Protein AF-A0A813EYE2-F1 (afdb_monomer)

Radius of gyration: 28.23 Å; Cα contacts (8 Å, |Δi|>4): 101; chains: 1; bounding box: 72×46×99 Å

Organism: Polarella glacialis (NCBI:txid89957)

pLDDT: mean 78.21, std 17.61, range [35.56, 96.12]

Secondary structure (DSSP, 8-state):
--------SSHHHHHHHHHHHHHHHHHHHHHHHHHHHHHHHHHHHHHHHHHHHHHHHHHHHHHHHHHTT-B-TTS-BGGG---HHHHHH-HHHHHHHHHHHHHIIIIIITTHHHHHHIIIIIIHHHHHHHHHHHH-TT--THHHHHHT-PPS--HHHHHHHHHHHHHHHHHHHH-GGGHHHHHHHHHHHHHHHHHHHHHHHHHHGGGS------HHHHHHHHHHHHHHHHHHHHHHHHHHTS--SSGGGGTT-

Foldseek 3Di:
DDDDDDPPDPPVVVVVVVVVVVVVVVVVVVVVVVLVVVLVVVLVVLVVVVVVVLVVLLVVLLVVQLVVQHAFPVRHGLVVDPDPVCNQPGPSSLVSSLVVLLVCLPPPLLPCCVVVCCVPVPVVQQVVLVVVCVVDPVQDDPSSVVSVPRDPDDPVVVSSLVSLLVSLVCSCVRHVPCNVVSVVSNVVSVVVVVVVVVVVVVVVVVPDDDDDDDPPPVVVSVVVVVVSVVVPVVVVVVVVPPDPDDDPPPPPD

Sequence (253 aa):
MPTTWPRSRTQTATSQVSSQRASLCAWWLLRRSIQKAYTVMYNAALILNLIMDISLQAVLSYLQMVGVGAHVADGRLLGSLTSFQEIFESYPIQKSVGKLLFKYCWPCTFLVPFLAEPFVAQWLPWQTAKWLVGANPKIKGENAEKAFELGEMEQGRYADCIFNVILVACIPFIAPAYIHLTFGALIVSHLYIYCFDQTKAGSSQYNKPLTHNSDGTNNSCLLLFPLFCLLFPSCSLLVGLAPEGSALRWLVR

Structure (mmCIF, N/CA/C/O backbone):
data_AF-A0A813EYE2-F1
#
_entry.id   AF-A0A813EYE2-F1
#
loop_
_atom_site.group_PDB
_atom_site.id
_atom_site.type_symbol
_atom_site.label_atom_id
_atom_site.label_alt_id
_atom_site.label_comp_id
_atom_site.label_asym_id
_atom_site.label_entity_id
_atom_site.label_seq_id
_atom_site.pdbx_PDB_ins_code
_atom_site.Cartn_x
_atom_site.Cartn_y
_atom_site.Cartn_z
_atom_site.occupancy
_atom_site.B_iso_or_equiv
_atom_site.auth_seq_id
_atom_site.auth_comp_id
_atom_site.auth_asym_id
_atom_site.auth_atom_id
_atom_site.pdbx_PDB_model_num
ATOM 1 N N . MET A 1 1 ? -44.366 30.683 62.844 1.00 41.94 1 MET A N 1
ATOM 2 C CA . MET A 1 1 ? -42.910 30.440 62.753 1.00 41.94 1 MET A CA 1
ATOM 3 C C . MET A 1 1 ? -42.576 30.090 61.310 1.00 41.94 1 MET A C 1
ATOM 5 O O . MET A 1 1 ? -43.155 29.128 60.820 1.00 41.94 1 MET A O 1
ATOM 9 N N . PRO A 1 2 ? -41.750 30.873 60.596 1.00 50.34 2 PRO A N 1
ATOM 10 C CA . PRO A 1 2 ? -41.402 30.571 59.215 1.00 50.34 2 PRO A CA 1
ATOM 11 C C . PRO A 1 2 ? -40.235 29.575 59.171 1.00 50.34 2 PRO A C 1
ATOM 13 O O . PRO A 1 2 ? -39.153 29.836 59.690 1.00 50.34 2 PRO A O 1
ATOM 16 N N . THR A 1 3 ? -40.472 28.422 58.555 1.00 57.53 3 THR A N 1
ATOM 17 C CA . THR A 1 3 ? -39.474 27.392 58.246 1.00 57.53 3 THR A CA 1
ATOM 18 C C . THR A 1 3 ? -38.604 27.840 57.074 1.00 57.53 3 THR A C 1
ATOM 20 O O . THR A 1 3 ? -39.047 27.856 55.924 1.00 57.53 3 THR A O 1
ATOM 23 N N . THR A 1 4 ? -37.361 28.214 57.363 1.00 61.28 4 THR A N 1
ATOM 24 C CA . THR A 1 4 ? -36.338 28.540 56.368 1.00 61.28 4 THR A CA 1
ATOM 25 C C . THR A 1 4 ? -35.731 27.251 55.806 1.00 61.28 4 THR A C 1
ATOM 27 O O . THR A 1 4 ? -35.057 26.496 56.500 1.00 61.28 4 THR A O 1
ATOM 30 N N . TRP A 1 5 ? -35.989 26.970 54.527 1.00 58.84 5 TRP A N 1
ATOM 31 C CA . TRP A 1 5 ? -35.375 25.847 53.814 1.00 58.84 5 TRP A CA 1
ATOM 32 C C . TRP A 1 5 ? -33.923 26.171 53.404 1.00 58.84 5 TRP A C 1
ATOM 34 O O . TRP A 1 5 ? -33.662 27.275 52.915 1.00 58.84 5 TRP A O 1
ATOM 44 N N . PRO A 1 6 ? -32.966 25.232 53.546 1.00 58.28 6 PRO A N 1
ATOM 45 C CA . PRO A 1 6 ? -31.561 25.465 53.221 1.00 58.28 6 PRO A CA 1
ATOM 46 C C . PRO A 1 6 ? -31.325 25.445 51.702 1.00 58.28 6 PRO A C 1
ATOM 48 O O . PRO A 1 6 ? -31.479 24.425 51.033 1.00 58.28 6 PRO A O 1
ATOM 51 N N . ARG A 1 7 ? -30.912 26.594 51.157 1.00 58.72 7 ARG A N 1
ATOM 52 C CA . ARG A 1 7 ? -30.736 26.869 49.718 1.00 58.72 7 ARG A CA 1
ATOM 53 C C . ARG A 1 7 ? -29.288 26.681 49.216 1.00 58.72 7 ARG A C 1
ATOM 55 O O . ARG A 1 7 ? -28.894 27.327 48.253 1.00 58.72 7 ARG A O 1
ATOM 62 N N . SER A 1 8 ? -28.471 25.851 49.873 1.00 57.56 8 SER A N 1
ATOM 63 C CA . SER A 1 8 ? -27.003 25.836 49.683 1.00 57.56 8 SER A CA 1
ATOM 64 C C . SER A 1 8 ? -26.428 24.678 48.853 1.00 57.56 8 SER A C 1
ATOM 66 O O . SER A 1 8 ? -25.230 24.668 48.589 1.00 57.56 8 SER A O 1
ATOM 68 N N . ARG A 1 9 ? -27.232 23.701 48.407 1.00 57.03 9 ARG A N 1
ATOM 69 C CA . ARG A 1 9 ? -26.700 22.473 47.774 1.00 57.03 9 ARG A CA 1
ATOM 70 C C . ARG A 1 9 ? -26.613 22.497 46.239 1.00 57.03 9 ARG A C 1
ATOM 72 O O . ARG A 1 9 ? -25.995 21.613 45.661 1.00 57.03 9 ARG A O 1
ATOM 79 N N . THR A 1 10 ? -27.189 23.493 45.567 1.00 57.03 10 THR A N 1
ATOM 80 C CA . THR A 1 10 ? -27.269 23.542 44.092 1.00 57.03 10 THR A CA 1
ATOM 81 C C . THR A 1 10 ? -26.111 24.271 43.402 1.00 57.03 10 THR A C 1
ATOM 83 O O . THR A 1 10 ? -25.916 24.072 42.207 1.00 57.03 10 THR A O 1
ATOM 86 N N . GLN A 1 11 ? -25.306 25.071 44.110 1.00 56.56 11 GLN A N 1
ATOM 87 C CA . GLN A 1 11 ? -24.214 25.841 43.483 1.00 56.56 11 GLN A CA 1
ATOM 88 C C . GLN A 1 11 ? -22.913 25.050 43.266 1.00 56.56 11 GLN A C 1
ATOM 90 O O . GLN A 1 11 ? -22.111 25.426 42.418 1.00 56.56 11 GLN A O 1
ATOM 95 N N . THR A 1 12 ? -22.693 23.940 43.973 1.00 60.00 12 THR A N 1
ATOM 96 C CA . THR A 1 12 ? -21.473 23.126 43.816 1.00 60.00 12 THR A CA 1
ATOM 97 C C . THR A 1 12 ? -21.531 22.160 42.630 1.00 60.00 12 THR A C 1
ATOM 99 O O . THR A 1 12 ? -20.492 21.771 42.108 1.00 60.00 12 THR A O 1
ATOM 102 N N . ALA A 1 13 ? -22.726 21.794 42.158 1.00 62.94 13 ALA A N 1
ATOM 103 C CA . ALA A 1 13 ? -22.878 20.855 41.045 1.00 62.94 13 ALA A CA 1
ATOM 104 C C . ALA A 1 13 ? -22.527 21.483 39.683 1.00 62.94 13 ALA A C 1
ATOM 106 O O . ALA A 1 13 ? -21.957 20.822 38.817 1.00 62.94 13 ALA A O 1
ATOM 107 N N . THR A 1 14 ? -22.820 22.769 39.477 1.00 69.31 14 THR A N 1
ATOM 108 C CA . THR A 1 14 ? -22.583 23.443 38.189 1.00 69.31 14 THR A CA 1
ATOM 109 C C . THR A 1 14 ? -21.105 23.740 37.932 1.00 69.31 14 THR A C 1
ATOM 111 O O . THR A 1 14 ? -20.669 23.685 36.781 1.00 69.31 14 THR A O 1
ATOM 114 N N . SER A 1 15 ? -20.311 23.984 38.980 1.00 67.88 15 SER A N 1
ATOM 115 C CA . SER A 1 15 ? -18.864 24.213 38.859 1.00 67.88 15 SER A CA 1
ATOM 116 C C . SER A 1 15 ? -18.075 22.933 38.561 1.00 67.88 15 SER A C 1
ATOM 118 O O . SER A 1 15 ? -17.069 22.980 37.853 1.00 67.88 15 SER A O 1
ATOM 120 N N . GLN A 1 16 ? -18.542 21.770 39.027 1.00 73.56 16 GLN A N 1
ATOM 121 C CA . GLN A 1 16 ? -17.917 20.490 38.679 1.00 73.56 16 GLN A CA 1
ATOM 122 C C . GLN A 1 16 ? -18.143 20.119 37.207 1.00 73.56 16 GLN A C 1
ATOM 124 O O . GLN A 1 16 ? -17.218 19.654 36.541 1.00 73.56 16 GLN A O 1
ATOM 129 N N . VAL A 1 17 ? -19.337 20.384 36.669 1.00 77.62 17 VAL A N 1
ATOM 130 C CA . VAL A 1 17 ? -19.672 20.058 35.273 1.00 77.62 17 VAL A CA 1
ATOM 131 C C . VAL A 1 17 ? -18.869 20.903 34.275 1.00 77.62 17 VAL A C 1
ATOM 133 O O . VAL A 1 17 ? -18.435 20.383 33.246 1.00 77.62 17 VAL A O 1
ATOM 136 N N . SER A 1 18 ? -18.628 22.190 34.553 1.00 78.88 18 SER A N 1
ATOM 137 C CA . SER A 1 18 ? -17.831 23.045 33.658 1.00 78.88 18 SER A CA 1
ATOM 138 C C . SER A 1 18 ? -16.353 22.638 33.622 1.00 78.88 18 SER A C 1
ATOM 140 O O . SER A 1 18 ? -15.765 22.583 32.541 1.00 78.88 18 SER A O 1
ATOM 142 N N . SER A 1 19 ? -15.783 22.268 34.773 1.00 82.25 19 SER A N 1
ATOM 143 C CA . SER A 1 19 ? -14.407 21.762 34.873 1.00 82.25 19 SER A CA 1
ATOM 144 C C . SER A 1 19 ? -14.216 20.452 34.095 1.00 82.25 19 SER A C 1
ATOM 146 O O . SER A 1 19 ? -13.271 20.321 33.315 1.00 82.25 19 SER A O 1
ATOM 148 N N . GLN A 1 20 ? -15.167 19.517 34.206 1.00 83.44 20 GLN A N 1
ATOM 149 C CA . GLN A 1 20 ? -15.130 18.258 33.450 1.00 83.44 20 GLN A CA 1
ATOM 150 C C . GLN A 1 20 ? -15.228 18.468 31.932 1.00 83.44 20 GLN A C 1
ATOM 152 O O . GLN A 1 20 ? -14.550 17.789 31.165 1.00 83.44 20 GLN A O 1
ATOM 157 N N . ARG A 1 21 ? -16.037 19.429 31.469 1.00 83.81 21 ARG A N 1
ATOM 158 C CA . ARG A 1 21 ? -16.135 19.747 30.033 1.00 83.81 21 ARG A CA 1
ATOM 159 C C . ARG A 1 21 ? -14.840 20.339 29.478 1.00 83.81 21 ARG A C 1
ATOM 161 O O . ARG A 1 21 ? -14.452 20.001 28.360 1.00 83.81 21 ARG A O 1
ATOM 168 N N . ALA A 1 22 ? -14.166 21.195 30.246 1.00 82.12 22 ALA A N 1
ATOM 169 C CA . ALA A 1 22 ? -12.897 21.792 29.836 1.00 82.12 22 ALA A CA 1
ATOM 170 C C . ALA A 1 22 ? -11.778 20.742 29.720 1.00 82.12 22 ALA A C 1
ATOM 172 O O . ALA A 1 22 ? -11.052 20.738 28.724 1.00 82.12 22 ALA A O 1
ATOM 173 N N . SER A 1 23 ? -11.678 19.815 30.681 1.00 85.56 23 SER A N 1
ATOM 174 C CA . SER A 1 23 ? -10.682 18.735 30.630 1.00 85.56 23 SER A CA 1
ATOM 175 C C . SER A 1 23 ? -10.939 17.759 29.478 1.00 85.56 23 SER A C 1
ATOM 177 O O . SER A 1 23 ? -9.999 17.398 28.770 1.00 85.56 23 SER A O 1
ATOM 179 N N . LEU A 1 24 ? -12.205 17.408 29.219 1.00 82.25 24 LEU A N 1
ATOM 180 C CA . LEU A 1 24 ? -12.599 16.618 28.049 1.00 82.25 24 LEU A CA 1
ATOM 181 C C . LEU A 1 24 ? -12.187 17.313 26.745 1.00 82.25 24 LEU A C 1
ATOM 183 O O . LEU A 1 24 ? -11.564 16.686 25.894 1.00 82.25 24 LEU A O 1
ATOM 187 N N . CYS A 1 25 ? -12.481 18.608 26.590 1.00 82.94 25 CYS A N 1
ATOM 188 C CA . CYS A 1 25 ? -12.123 19.365 25.386 1.00 82.94 25 CYS A CA 1
ATOM 189 C C . CYS A 1 25 ? -10.603 19.400 25.147 1.00 82.94 25 CYS A C 1
ATOM 191 O O . CYS A 1 25 ? -10.141 19.118 24.039 1.00 82.94 25 CYS A O 1
ATOM 193 N N . ALA A 1 26 ? -9.817 19.673 26.194 1.00 83.25 26 ALA A N 1
ATOM 194 C CA . ALA A 1 26 ? -8.357 19.658 26.115 1.00 83.25 26 ALA A CA 1
ATOM 195 C C . ALA A 1 26 ? -7.816 18.270 25.723 1.00 83.25 26 ALA A C 1
ATOM 197 O O . ALA A 1 26 ? -6.934 18.164 24.867 1.00 83.25 26 ALA A O 1
ATOM 198 N N . TRP A 1 27 ? -8.389 17.204 26.290 1.00 82.62 27 TRP A N 1
ATOM 199 C CA . TRP A 1 27 ? -8.030 15.827 25.955 1.00 82.62 27 TRP A CA 1
ATOM 200 C C . TRP A 1 27 ? -8.334 15.486 24.487 1.00 82.62 27 TRP A C 1
ATOM 202 O O . TRP A 1 27 ? -7.477 14.938 23.791 1.00 82.62 27 TRP A O 1
ATOM 212 N N . TRP A 1 28 ? -9.503 15.888 23.973 1.00 79.88 28 TRP A N 1
ATOM 213 C CA . TRP A 1 28 ? -9.871 15.707 22.563 1.00 79.88 28 TRP A CA 1
ATOM 214 C C . TRP A 1 28 ? -8.917 16.422 21.600 1.00 79.88 28 TRP A C 1
ATOM 216 O O . TRP A 1 28 ? -8.544 15.861 20.567 1.00 79.88 28 TRP A O 1
ATOM 226 N N . LEU A 1 29 ? -8.497 17.646 21.928 1.00 80.00 29 LEU A N 1
ATOM 227 C CA . LEU A 1 29 ? -7.551 18.407 21.107 1.00 80.00 29 LEU A CA 1
ATOM 228 C C . LEU A 1 29 ? -6.168 17.754 21.072 1.00 80.00 29 LEU A C 1
ATOM 230 O O . LEU A 1 29 ? -5.602 17.588 19.990 1.00 80.00 29 LEU A O 1
ATOM 234 N N . LEU A 1 30 ? -5.651 17.335 22.230 1.00 83.75 30 LEU A N 1
ATOM 235 C CA . LEU A 1 30 ? -4.370 16.635 22.312 1.00 83.75 30 LEU A CA 1
ATOM 236 C C . LEU A 1 30 ? -4.396 15.341 21.487 1.00 83.75 30 LEU A C 1
ATOM 238 O O . LEU A 1 30 ? -3.489 15.097 20.688 1.00 83.75 30 LEU A O 1
ATOM 242 N N . ARG A 1 31 ? -5.468 14.550 21.619 1.00 80.12 31 ARG A N 1
ATOM 243 C CA . ARG A 1 31 ? -5.646 13.295 20.876 1.00 80.12 31 ARG A CA 1
ATOM 244 C C . ARG A 1 31 ? -5.648 13.516 19.361 1.00 80.12 31 ARG A C 1
ATOM 246 O O . ARG A 1 31 ? -4.947 12.800 18.649 1.00 80.12 31 ARG A O 1
ATOM 253 N N . ARG A 1 32 ? -6.343 14.552 18.870 1.00 79.12 32 ARG A N 1
ATOM 254 C CA . ARG A 1 32 ? -6.341 14.925 17.440 1.00 79.12 32 ARG A CA 1
ATOM 255 C C . ARG A 1 32 ? -4.954 15.323 16.938 1.00 79.12 32 ARG A C 1
ATOM 257 O O . ARG A 1 32 ? -4.591 14.976 15.816 1.00 79.12 32 ARG A O 1
ATOM 264 N N . SER A 1 33 ? -4.179 16.049 17.738 1.00 80.56 33 SER A N 1
ATOM 265 C CA . SER A 1 33 ? -2.817 16.448 17.365 1.00 80.56 33 SER A CA 1
ATOM 266 C C . SER A 1 33 ? -1.885 15.241 17.254 1.00 80.56 33 SER A C 1
ATOM 268 O O . SER A 1 33 ? -1.152 15.128 16.272 1.00 80.56 33 SER A O 1
ATOM 270 N N . ILE A 1 34 ? -1.972 14.302 18.201 1.00 83.62 34 ILE A N 1
ATOM 271 C CA . ILE A 1 34 ? -1.194 13.053 18.179 1.00 83.62 34 ILE A CA 1
ATOM 272 C C . ILE A 1 34 ? -1.558 12.214 16.950 1.00 83.62 34 ILE A C 1
ATOM 274 O O . ILE A 1 34 ? -0.672 11.762 16.230 1.00 83.62 34 ILE A O 1
ATOM 278 N N . GLN A 1 35 ? -2.852 12.059 16.662 1.00 80.12 35 GLN A N 1
ATOM 279 C CA . GLN A 1 35 ? -3.344 11.320 15.496 1.00 80.12 35 GLN A CA 1
ATOM 280 C C . GLN A 1 35 ? -2.825 11.892 14.171 1.00 80.12 35 GLN A C 1
ATOM 282 O O . GLN A 1 35 ? -2.408 11.146 13.281 1.00 80.12 35 GLN A O 1
ATOM 287 N N . LYS A 1 36 ? -2.824 13.221 14.029 1.00 80.88 36 LYS A N 1
ATOM 288 C CA . LYS A 1 36 ? -2.277 13.889 12.840 1.00 80.88 36 LYS A CA 1
ATOM 289 C C . LYS A 1 36 ? -0.773 13.670 12.718 1.00 80.88 36 LYS A C 1
ATOM 291 O O . LYS A 1 36 ? -0.311 13.276 11.651 1.00 80.88 36 LYS A O 1
ATOM 296 N N . ALA A 1 37 ? -0.028 13.883 13.803 1.00 84.06 37 ALA A N 1
ATOM 297 C CA . ALA A 1 37 ? 1.417 13.678 13.822 1.00 84.06 37 ALA A CA 1
ATOM 298 C C . ALA A 1 37 ? 1.783 12.230 13.465 1.00 84.06 37 ALA A C 1
ATOM 300 O O . ALA A 1 37 ? 2.662 12.008 12.635 1.00 84.06 37 ALA A O 1
ATOM 301 N N . TYR A 1 38 ? 1.053 11.255 14.014 1.00 83.06 38 TYR A N 1
ATOM 302 C CA . TYR A 1 38 ? 1.220 9.842 13.685 1.00 83.06 38 TYR A CA 1
ATOM 303 C C . TYR A 1 38 ? 1.013 9.575 12.192 1.00 83.06 38 TYR A C 1
ATOM 305 O O . TYR A 1 38 ? 1.859 8.947 11.569 1.00 83.06 38 TYR A O 1
ATOM 313 N N . THR A 1 39 ? -0.054 10.113 11.593 1.00 80.56 39 THR A N 1
ATOM 314 C CA . THR A 1 39 ? -0.329 9.921 10.155 1.00 80.56 39 THR A CA 1
ATOM 315 C C . THR A 1 39 ? 0.765 10.510 9.277 1.00 80.56 39 THR A C 1
ATOM 317 O O . THR A 1 39 ? 1.162 9.889 8.296 1.00 80.56 39 THR A O 1
ATOM 320 N N . VAL A 1 40 ? 1.277 11.693 9.626 1.00 81.62 40 VAL A N 1
ATOM 321 C CA . VAL A 1 40 ? 2.355 12.337 8.863 1.00 81.62 40 VAL A CA 1
ATOM 322 C C . VAL A 1 40 ? 3.649 11.528 8.959 1.00 81.62 40 VAL A C 1
ATOM 324 O O . VAL A 1 40 ? 4.261 11.249 7.930 1.00 81.62 40 VAL A O 1
ATOM 327 N N . MET A 1 41 ? 4.047 11.110 10.166 1.00 84.81 41 MET A N 1
ATOM 328 C CA . MET A 1 41 ? 5.250 10.288 10.355 1.00 84.81 41 MET A CA 1
ATOM 329 C C . MET A 1 41 ? 5.122 8.927 9.667 1.00 84.81 41 MET A C 1
ATOM 331 O O . MET A 1 41 ? 6.069 8.464 9.037 1.00 84.81 41 MET A O 1
ATOM 335 N N . TYR A 1 42 ? 3.943 8.311 9.749 1.00 83.50 42 TYR A N 1
ATOM 336 C CA . TYR A 1 42 ? 3.650 7.045 9.092 1.00 83.50 42 TYR A CA 1
ATOM 337 C C . TYR A 1 42 ? 3.735 7.166 7.567 1.00 83.50 42 TYR A C 1
ATOM 339 O O . TYR A 1 42 ? 4.430 6.381 6.929 1.00 83.50 42 TYR A O 1
ATOM 347 N N . ASN A 1 43 ? 3.123 8.198 6.980 1.00 81.94 43 ASN A N 1
ATOM 348 C CA . ASN A 1 43 ? 3.196 8.434 5.538 1.00 81.94 43 ASN A CA 1
ATOM 349 C C . ASN A 1 43 ? 4.641 8.711 5.076 1.00 81.94 43 ASN A C 1
ATOM 351 O O . ASN A 1 43 ? 5.086 8.178 4.064 1.00 81.94 43 ASN A O 1
ATOM 355 N N . ALA A 1 44 ? 5.420 9.472 5.853 1.00 85.31 44 ALA A N 1
ATOM 356 C CA . ALA A 1 44 ? 6.838 9.684 5.560 1.00 85.31 44 ALA A CA 1
ATOM 357 C C . ALA A 1 44 ? 7.634 8.365 5.563 1.00 85.31 44 ALA A C 1
ATOM 359 O O . ALA A 1 44 ? 8.439 8.130 4.660 1.00 85.31 44 ALA A O 1
ATOM 360 N N . ALA A 1 45 ? 7.381 7.485 6.536 1.00 88.19 45 ALA A N 1
ATOM 361 C CA . ALA A 1 45 ? 8.001 6.163 6.586 1.00 88.19 45 ALA A CA 1
ATOM 362 C C . ALA A 1 45 ? 7.607 5.296 5.377 1.00 88.19 45 ALA A C 1
ATOM 364 O O . ALA A 1 45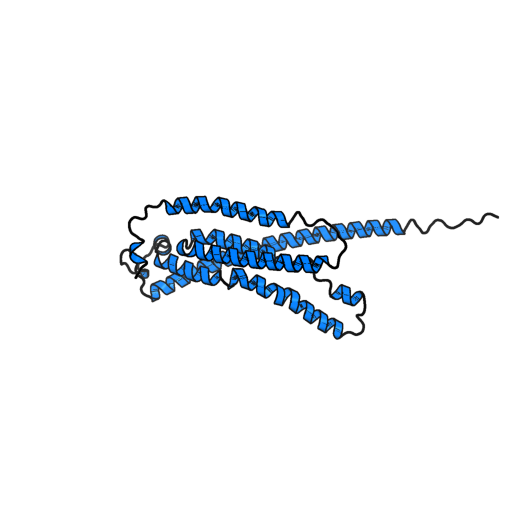 ? 8.473 4.655 4.783 1.00 88.19 45 ALA A O 1
ATOM 365 N N . LEU A 1 46 ? 6.334 5.323 4.966 1.00 86.50 46 LEU A N 1
ATOM 366 C CA . LEU A 1 46 ? 5.859 4.611 3.777 1.00 86.50 46 LEU A CA 1
ATOM 367 C C . LEU A 1 46 ? 6.530 5.105 2.489 1.00 86.50 46 LEU A C 1
ATOM 369 O O . LEU A 1 46 ? 6.919 4.287 1.658 1.00 86.50 46 LEU A O 1
ATOM 373 N N . ILE A 1 47 ? 6.719 6.418 2.329 1.00 85.81 47 ILE A N 1
ATOM 374 C CA . ILE A 1 47 ? 7.416 6.990 1.165 1.00 85.81 47 ILE A CA 1
ATOM 375 C C . ILE A 1 47 ? 8.882 6.539 1.133 1.00 85.81 47 ILE A C 1
ATOM 377 O O . ILE A 1 47 ? 9.376 6.137 0.080 1.00 85.81 47 ILE A O 1
ATOM 381 N N . LEU A 1 48 ? 9.580 6.562 2.273 1.00 87.50 48 LEU A N 1
ATOM 382 C CA . LEU A 1 48 ? 10.962 6.075 2.348 1.00 87.50 48 LEU A CA 1
ATOM 383 C C . LEU A 1 48 ? 11.056 4.582 2.018 1.00 87.50 48 LEU A C 1
ATOM 385 O O . LEU A 1 48 ? 11.948 4.177 1.271 1.00 87.50 48 LEU A O 1
ATOM 389 N N . ASN A 1 49 ? 10.115 3.780 2.523 1.00 89.44 49 ASN A N 1
ATOM 390 C CA . ASN A 1 49 ? 10.046 2.358 2.203 1.00 89.44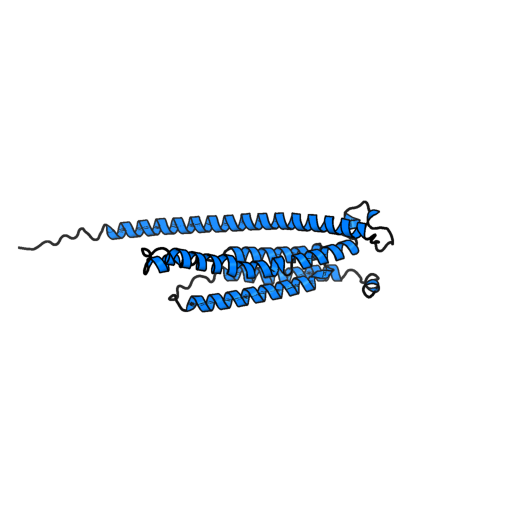 49 ASN A CA 1
ATOM 391 C C . ASN A 1 49 ? 9.793 2.129 0.705 1.00 89.44 49 ASN A C 1
ATOM 393 O O . ASN A 1 49 ? 10.466 1.313 0.086 1.00 89.44 49 ASN A O 1
ATOM 397 N N . LEU A 1 50 ? 8.895 2.907 0.097 1.00 88.75 50 LEU A N 1
ATOM 398 C CA . LEU A 1 50 ? 8.609 2.838 -1.335 1.00 88.75 50 LEU A CA 1
ATOM 399 C C . LEU A 1 50 ? 9.847 3.147 -2.189 1.00 88.75 50 LEU A C 1
ATOM 401 O O . LEU A 1 50 ? 10.120 2.437 -3.156 1.00 88.75 50 LEU A O 1
ATOM 405 N N . ILE A 1 51 ? 10.617 4.180 -1.833 1.00 89.50 51 ILE A N 1
ATOM 406 C CA . ILE A 1 51 ? 11.859 4.527 -2.542 1.00 89.50 51 ILE A CA 1
ATOM 407 C C . ILE A 1 51 ? 12.868 3.375 -2.455 1.00 89.50 51 ILE A C 1
ATOM 409 O O . ILE A 1 51 ? 13.498 3.023 -3.459 1.00 89.50 51 ILE A O 1
ATOM 413 N N . MET A 1 52 ? 13.011 2.772 -1.273 1.00 91.94 52 MET A N 1
ATOM 414 C CA . MET A 1 52 ? 13.897 1.627 -1.065 1.00 91.94 52 MET A CA 1
ATOM 415 C C . MET A 1 52 ? 13.451 0.412 -1.888 1.00 91.94 52 MET A C 1
ATOM 417 O O . MET A 1 52 ? 14.277 -0.186 -2.580 1.00 91.94 52 MET A O 1
ATOM 421 N N . ASP A 1 53 ? 12.155 0.098 -1.885 1.00 91.12 53 ASP A N 1
ATOM 422 C CA . ASP A 1 53 ? 11.580 -1.021 -2.637 1.00 91.12 53 ASP A CA 1
ATOM 423 C C . ASP A 1 53 ? 11.768 -0.844 -4.148 1.00 91.12 53 ASP A C 1
ATOM 425 O O . ASP A 1 53 ? 12.183 -1.782 -4.832 1.00 91.12 53 ASP A O 1
ATOM 429 N N . ILE A 1 54 ? 11.528 0.358 -4.682 1.00 89.75 54 ILE A N 1
ATOM 430 C CA . ILE A 1 54 ? 11.751 0.663 -6.104 1.00 89.75 54 ILE A CA 1
ATOM 431 C C . ILE A 1 54 ? 13.234 0.512 -6.461 1.00 89.75 54 ILE A C 1
ATOM 433 O O . ILE A 1 54 ? 13.564 -0.095 -7.483 1.00 89.75 54 ILE A O 1
ATOM 437 N N . SER A 1 55 ? 14.133 1.016 -5.611 1.00 92.00 55 SER A N 1
ATOM 438 C CA . SER A 1 55 ? 15.583 0.916 -5.825 1.00 92.00 55 SER A CA 1
ATOM 439 C C . SER A 1 55 ? 16.041 -0.545 -5.856 1.00 92.00 55 SER A C 1
ATOM 441 O O . SER A 1 55 ? 16.761 -0.962 -6.766 1.00 92.00 55 SER A O 1
ATOM 443 N N . LEU A 1 56 ? 15.572 -1.350 -4.901 1.00 93.69 56 LEU A N 1
ATOM 444 C CA . LEU A 1 56 ? 15.876 -2.776 -4.827 1.00 93.69 56 LEU A CA 1
ATOM 445 C C . LEU A 1 56 ? 15.298 -3.536 -6.030 1.00 93.69 56 LEU A C 1
ATOM 447 O O . LEU A 1 56 ? 15.990 -4.362 -6.627 1.00 93.69 56 LEU A O 1
ATOM 451 N N . GLN A 1 57 ? 14.071 -3.220 -6.451 1.00 92.12 57 GLN A N 1
ATOM 452 C CA . GLN A 1 57 ? 13.457 -3.812 -7.643 1.00 92.12 57 GLN A CA 1
ATOM 453 C C . GLN A 1 57 ? 14.212 -3.468 -8.933 1.00 92.12 57 GLN A C 1
ATOM 455 O O . GLN A 1 57 ? 14.333 -4.332 -9.807 1.00 92.12 57 GLN A O 1
ATOM 460 N N . ALA A 1 58 ? 14.744 -2.250 -9.057 1.00 91.19 58 ALA A N 1
ATOM 461 C CA . ALA A 1 58 ? 15.564 -1.853 -10.199 1.00 91.19 58 ALA A CA 1
ATOM 462 C C . ALA A 1 58 ? 16.865 -2.672 -10.264 1.00 91.19 58 ALA A C 1
ATOM 464 O O . ALA A 1 58 ? 17.187 -3.233 -11.314 1.00 91.19 58 ALA A O 1
ATOM 465 N N . VAL A 1 59 ? 17.563 -2.827 -9.132 1.00 93.44 59 VAL A N 1
ATOM 466 C CA . VAL A 1 59 ? 18.794 -3.634 -9.044 1.00 93.44 59 VAL A CA 1
ATOM 467 C C . VAL A 1 59 ? 18.518 -5.111 -9.336 1.00 93.44 59 VAL A C 1
ATOM 469 O O . VAL A 1 59 ? 19.228 -5.725 -10.133 1.00 93.44 59 VAL A O 1
ATOM 472 N N . LEU A 1 60 ? 17.466 -5.688 -8.748 1.00 94.19 60 LEU A N 1
ATOM 473 C CA . LEU A 1 60 ? 17.090 -7.083 -8.998 1.00 94.19 60 LEU A CA 1
ATOM 474 C C . LEU A 1 60 ? 16.708 -7.320 -10.463 1.00 94.19 60 LEU A C 1
ATOM 476 O O . LEU A 1 60 ? 17.128 -8.316 -11.054 1.00 94.19 60 LEU A O 1
ATOM 480 N N . SER A 1 61 ? 15.962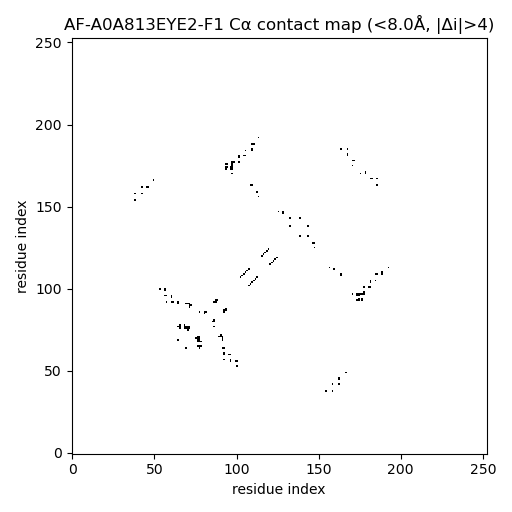 -6.393 -11.069 1.00 93.44 61 SER A N 1
ATOM 481 C CA . SER A 1 61 ? 15.601 -6.472 -12.488 1.00 93.44 61 SER A CA 1
ATOM 482 C C . SER A 1 61 ? 16.835 -6.409 -13.385 1.00 93.44 61 SER A C 1
ATOM 484 O O . SER A 1 61 ? 16.917 -7.157 -14.359 1.00 93.44 61 SER A O 1
ATOM 486 N N . TYR A 1 62 ? 17.815 -5.571 -13.041 1.00 94.75 62 TYR A N 1
ATOM 487 C CA . TYR A 1 62 ? 19.086 -5.506 -13.755 1.00 94.75 62 TYR A CA 1
ATOM 488 C C . TYR A 1 62 ? 19.846 -6.833 -13.698 1.00 94.75 62 TYR A C 1
ATOM 490 O O . TYR A 1 62 ? 20.177 -7.391 -14.746 1.00 94.75 62 TYR A O 1
ATOM 498 N N . LEU A 1 63 ? 20.042 -7.391 -12.500 1.00 94.81 63 LEU A N 1
ATOM 499 C CA . LEU A 1 63 ? 20.720 -8.681 -12.331 1.00 94.81 63 LEU A CA 1
ATOM 500 C C . LEU A 1 63 ? 20.006 -9.806 -13.093 1.00 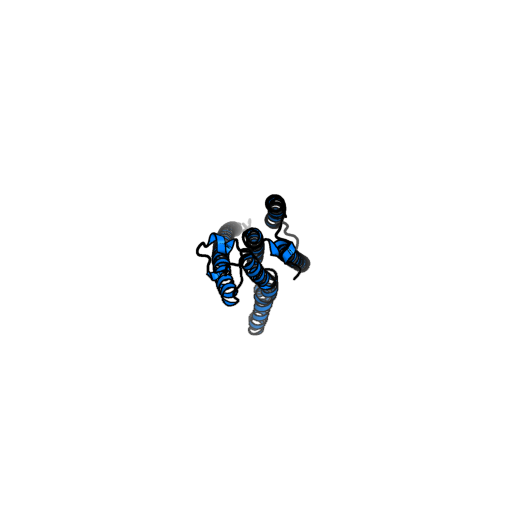94.81 63 LEU A C 1
ATOM 502 O O . LEU A 1 63 ? 20.658 -10.622 -13.745 1.00 94.81 63 LEU A O 1
ATOM 506 N N . GLN A 1 64 ? 18.670 -9.819 -13.072 1.00 95.44 64 GLN A N 1
ATOM 507 C CA . GLN A 1 64 ? 17.875 -10.802 -13.805 1.00 95.44 64 GLN A CA 1
ATOM 508 C C . GLN A 1 64 ? 18.053 -10.674 -15.327 1.00 95.44 64 GLN A C 1
ATOM 510 O O . GLN A 1 64 ? 18.203 -11.687 -16.009 1.00 95.44 64 GLN A O 1
ATOM 515 N N . MET A 1 65 ? 18.052 -9.456 -15.878 1.00 94.31 65 MET A N 1
ATOM 516 C CA . MET A 1 65 ? 18.207 -9.244 -17.324 1.00 94.31 65 MET A CA 1
ATOM 517 C C . MET A 1 65 ? 19.634 -9.527 -17.813 1.00 94.31 65 MET A C 1
ATOM 519 O O . MET A 1 65 ? 19.804 -10.074 -18.905 1.00 94.31 65 MET A O 1
ATOM 523 N N . VAL A 1 66 ? 20.652 -9.222 -17.002 1.00 95.56 66 VAL A N 1
ATOM 524 C CA . VAL A 1 66 ? 22.047 -9.596 -17.294 1.00 95.56 66 VAL A CA 1
ATOM 525 C C . VAL A 1 66 ? 22.216 -11.116 -17.258 1.00 95.56 66 VAL A C 1
ATOM 527 O O . VAL A 1 66 ? 22.824 -11.673 -18.168 1.00 95.56 66 VAL A O 1
ATOM 530 N N . GLY A 1 67 ? 21.619 -11.799 -16.274 1.00 95.00 67 GLY A N 1
ATOM 531 C CA . GLY A 1 67 ? 21.666 -13.262 -16.170 1.00 95.00 67 GLY A CA 1
ATOM 532 C C . GLY A 1 67 ? 21.012 -13.994 -17.349 1.00 95.00 67 GLY A C 1
ATOM 533 O O . GLY A 1 67 ? 21.451 -15.079 -17.714 1.00 95.00 67 GLY A O 1
ATOM 534 N N . VAL A 1 68 ? 20.001 -13.388 -17.980 1.00 96.12 68 VAL A N 1
ATOM 535 C CA . VAL A 1 68 ? 19.346 -13.919 -19.192 1.00 96.12 68 VAL A CA 1
ATOM 536 C C . VAL A 1 68 ? 20.123 -13.577 -20.475 1.00 96.12 68 VAL A C 1
ATOM 538 O O . VAL A 1 68 ? 19.835 -14.130 -21.533 1.00 96.12 68 VAL A O 1
ATOM 541 N N . GLY A 1 69 ? 21.119 -12.687 -20.413 1.00 95.38 69 GLY A N 1
ATOM 542 C CA . GLY A 1 69 ? 21.831 -12.213 -21.602 1.00 95.38 69 GLY A CA 1
ATOM 543 C C . GLY A 1 69 ? 20.954 -11.332 -22.497 1.00 95.38 69 GLY A C 1
ATOM 544 O O . GLY A 1 69 ? 21.008 -11.435 -23.723 1.00 95.38 69 GLY A O 1
ATOM 545 N N . ALA A 1 70 ? 20.107 -10.485 -21.901 1.00 94.88 70 ALA A N 1
ATOM 546 C CA . ALA A 1 70 ? 19.271 -9.556 -22.656 1.00 94.88 70 ALA A CA 1
ATOM 547 C C . ALA A 1 70 ? 20.129 -8.571 -23.472 1.00 94.88 70 ALA A C 1
ATOM 549 O O . ALA A 1 70 ? 21.175 -8.099 -23.018 1.00 94.88 70 ALA A O 1
ATOM 550 N N . HIS A 1 71 ? 19.664 -8.249 -24.677 1.00 94.81 71 HIS A N 1
ATOM 551 C CA . HIS A 1 71 ? 20.323 -7.309 -25.578 1.00 94.81 71 HIS A CA 1
ATOM 552 C C . HIS A 1 71 ? 19.537 -5.997 -25.642 1.00 94.81 71 HIS A C 1
ATOM 554 O O . HIS A 1 71 ? 18.304 -5.989 -25.571 1.00 94.81 71 HIS A O 1
ATOM 560 N N . VAL A 1 72 ? 20.260 -4.887 -25.769 1.00 93.69 72 VAL A N 1
ATOM 561 C CA . VAL A 1 72 ? 19.683 -3.563 -26.044 1.00 93.69 72 VAL A CA 1
ATOM 562 C C . VAL A 1 72 ? 19.270 -3.491 -27.521 1.00 93.69 72 VAL A C 1
ATOM 564 O O . VAL A 1 72 ? 19.682 -4.330 -28.322 1.00 93.69 72 VAL A O 1
ATOM 567 N N . ALA A 1 73 ? 18.468 -2.493 -27.901 1.00 90.69 73 ALA A N 1
ATOM 568 C CA . ALA A 1 73 ? 18.056 -2.261 -29.290 1.00 90.69 73 ALA A CA 1
ATOM 569 C C . ALA A 1 73 ? 19.241 -2.190 -30.280 1.00 90.69 73 ALA A C 1
ATOM 571 O O . ALA A 1 73 ? 19.100 -2.602 -31.427 1.00 90.69 73 ALA A O 1
ATOM 572 N N . ASP A 1 74 ? 20.418 -1.763 -29.812 1.00 90.38 74 ASP A N 1
ATOM 573 C CA . ASP A 1 74 ? 21.659 -1.702 -30.597 1.00 90.38 74 ASP A CA 1
ATOM 574 C C . ASP A 1 74 ? 22.351 -3.065 -30.792 1.00 90.38 74 ASP A C 1
ATOM 576 O O . ASP A 1 74 ? 23.430 -3.137 -31.375 1.00 90.38 74 ASP A O 1
ATOM 580 N N . GLY A 1 75 ? 21.805 -4.151 -30.237 1.00 92.56 75 GLY A N 1
ATOM 581 C CA . GLY A 1 75 ? 22.422 -5.480 -30.279 1.00 92.56 75 GLY A CA 1
ATOM 582 C C . GLY A 1 75 ? 23.613 -5.662 -29.329 1.00 92.56 75 GLY A C 1
ATOM 583 O O . GLY A 1 75 ? 24.264 -6.702 -29.359 1.00 92.56 75 GLY A O 1
ATOM 584 N N . ARG A 1 76 ? 23.903 -4.686 -28.461 1.00 94.56 76 ARG A N 1
ATOM 585 C CA . ARG A 1 76 ? 24.899 -4.813 -27.384 1.00 94.56 76 ARG A CA 1
ATOM 586 C C . ARG A 1 76 ? 24.300 -5.558 -26.185 1.00 94.56 76 ARG A C 1
ATOM 588 O O . ARG A 1 76 ? 23.118 -5.394 -25.879 1.00 94.56 76 ARG A O 1
ATOM 595 N N . LEU A 1 77 ? 25.110 -6.357 -25.487 1.00 95.19 77 LEU A N 1
ATOM 596 C CA . LEU A 1 77 ? 24.708 -7.029 -24.244 1.00 95.19 77 LEU A CA 1
ATOM 597 C C . LEU A 1 77 ? 24.427 -6.000 -23.147 1.00 95.19 77 LEU A C 1
ATOM 599 O O . LEU A 1 77 ? 25.235 -5.096 -22.943 1.00 95.19 77 LEU A O 1
ATOM 603 N N . LEU A 1 78 ? 23.345 -6.166 -22.385 1.00 94.44 78 LEU A N 1
ATOM 604 C CA . LEU A 1 78 ? 22.964 -5.214 -21.335 1.00 94.44 78 LEU A CA 1
ATOM 605 C C . LEU A 1 78 ? 24.055 -5.003 -20.266 1.00 94.44 78 LEU A C 1
ATOM 607 O O . LEU A 1 78 ? 24.228 -3.898 -19.768 1.00 94.44 78 LEU A O 1
ATOM 611 N N . GLY A 1 79 ? 24.836 -6.044 -19.960 1.00 93.56 79 GLY A N 1
ATOM 612 C CA . GLY A 1 79 ? 25.951 -5.963 -19.008 1.00 93.56 79 GLY A CA 1
ATOM 613 C C . GLY A 1 79 ? 27.169 -5.180 -19.517 1.00 93.56 79 GLY A C 1
ATOM 614 O O . GLY A 1 79 ? 28.103 -4.965 -18.753 1.00 93.56 79 GLY A O 1
ATOM 615 N N . SER A 1 80 ? 27.186 -4.778 -20.794 1.00 96.00 80 SER A N 1
ATOM 616 C CA . SER A 1 80 ? 28.280 -3.982 -21.377 1.00 96.00 80 SER A CA 1
ATOM 617 C C . SER A 1 80 ? 28.100 -2.471 -21.200 1.00 96.00 80 SER A C 1
ATOM 619 O O . SER A 1 80 ? 29.040 -1.717 -21.446 1.00 96.00 80 SER A O 1
ATOM 621 N N . LEU A 1 81 ? 26.919 -2.019 -20.765 1.00 94.75 81 LEU A N 1
ATOM 622 C CA . LEU A 1 81 ? 26.630 -0.604 -20.551 1.00 94.75 81 LEU A CA 1
ATOM 623 C C . LEU A 1 81 ? 27.199 -0.146 -19.205 1.00 94.75 81 LEU A C 1
ATOM 625 O O . LEU A 1 81 ? 26.956 -0.766 -18.173 1.00 94.75 81 LEU A O 1
ATOM 629 N N . THR A 1 82 ? 27.958 0.949 -19.216 1.00 93.88 82 THR A N 1
ATOM 630 C CA . THR A 1 82 ? 28.609 1.506 -18.016 1.00 93.88 82 THR A CA 1
ATOM 631 C C . THR A 1 82 ? 27.824 2.659 -17.395 1.00 93.88 82 THR A C 1
ATOM 633 O O . THR A 1 82 ? 27.990 2.945 -16.210 1.00 93.88 82 THR A O 1
ATOM 636 N N . SER A 1 83 ? 26.960 3.321 -18.170 1.00 95.44 83 SER A N 1
ATOM 637 C CA . SER A 1 83 ? 26.162 4.456 -17.708 1.00 95.44 83 SER A CA 1
ATOM 638 C C . SER A 1 83 ? 24.827 3.999 -17.123 1.00 95.44 83 SER A C 1
ATOM 640 O O . SER A 1 83 ? 24.044 3.317 -17.784 1.00 95.44 83 SER A O 1
ATOM 642 N N . PHE A 1 84 ? 24.526 4.434 -15.896 1.00 90.19 84 PHE A N 1
ATOM 643 C CA . PHE A 1 84 ? 23.243 4.158 -15.239 1.00 90.19 84 PHE A CA 1
ATOM 644 C C . PHE A 1 84 ? 22.052 4.672 -16.056 1.00 90.19 84 PHE A C 1
ATOM 646 O O . PHE A 1 84 ? 21.022 4.005 -16.129 1.00 90.19 84 PHE A O 1
ATOM 653 N N . GLN A 1 85 ? 22.207 5.833 -16.699 1.00 93.00 85 GLN A N 1
ATOM 654 C CA . GLN A 1 85 ? 21.154 6.424 -17.518 1.00 93.00 85 GLN A CA 1
ATOM 655 C C . GLN A 1 85 ? 20.814 5.529 -18.715 1.00 93.00 85 GLN A C 1
ATOM 657 O O . GLN A 1 85 ? 19.644 5.234 -18.931 1.00 93.00 85 GLN A O 1
ATOM 662 N N . GLU A 1 86 ? 21.819 5.013 -19.430 1.00 93.69 86 GLU A N 1
ATOM 663 C CA . GLU A 1 86 ? 21.582 4.115 -20.570 1.00 93.69 86 GLU A CA 1
ATOM 664 C C . GLU A 1 86 ? 20.949 2.784 -20.130 1.00 93.69 86 GLU A C 1
ATOM 666 O O . GLU A 1 86 ? 20.081 2.242 -20.817 1.00 93.69 86 GLU A O 1
ATOM 671 N N . ILE A 1 87 ? 21.344 2.261 -18.962 1.00 93.62 87 ILE A N 1
ATOM 672 C CA . ILE A 1 87 ? 20.740 1.050 -18.387 1.00 93.62 87 ILE A CA 1
ATOM 673 C C . ILE A 1 87 ? 19.262 1.297 -18.061 1.00 93.62 87 ILE A C 1
ATOM 675 O O . ILE A 1 87 ? 18.415 0.463 -18.387 1.00 93.62 87 ILE A O 1
ATOM 679 N N . PHE A 1 88 ? 18.938 2.432 -17.439 1.00 90.88 88 PHE A N 1
ATOM 680 C CA . PHE A 1 88 ? 17.574 2.759 -17.022 1.00 90.88 88 PHE A CA 1
ATOM 681 C C . PHE A 1 88 ? 16.653 3.111 -18.202 1.00 90.88 88 PHE A C 1
ATOM 683 O O . PHE A 1 88 ? 15.477 2.742 -18.211 1.00 90.88 88 PHE A O 1
ATOM 690 N N . GLU A 1 89 ? 17.185 3.771 -19.231 1.00 89.38 89 GLU A N 1
ATOM 691 C CA . GLU A 1 89 ? 16.461 4.073 -20.472 1.00 89.38 89 GLU A CA 1
ATOM 692 C C . GLU A 1 89 ? 16.262 2.831 -21.357 1.00 89.38 89 GLU A C 1
ATOM 694 O O . GLU A 1 89 ? 15.429 2.835 -22.267 1.00 89.38 89 GLU A O 1
ATOM 699 N N . SER A 1 90 ? 16.971 1.732 -21.078 1.00 92.94 90 SER A N 1
ATOM 700 C CA . SER A 1 90 ? 16.830 0.506 -21.855 1.00 92.94 90 SER A CA 1
ATOM 701 C C . SER A 1 90 ? 15.437 -0.128 -21.695 1.00 92.94 90 SER A C 1
ATOM 703 O O . SER A 1 90 ? 14.946 -0.416 -20.598 1.00 92.94 90 SER A O 1
ATOM 705 N N . TYR A 1 91 ? 14.801 -0.416 -22.834 1.00 91.62 91 TYR A N 1
ATOM 706 C CA . TYR A 1 91 ? 13.474 -1.038 -22.893 1.00 91.62 91 TYR A CA 1
ATOM 707 C C . TYR A 1 91 ? 13.342 -2.349 -22.080 1.00 91.62 91 TYR A C 1
ATOM 709 O O . TYR A 1 91 ? 12.322 -2.520 -21.401 1.00 91.62 91 TYR A O 1
ATOM 717 N N . PRO A 1 92 ? 14.328 -3.278 -22.080 1.00 92.69 92 PRO A N 1
ATOM 718 C CA . PRO A 1 92 ? 14.236 -4.509 -21.292 1.00 92.69 92 PRO A CA 1
ATOM 719 C C . PRO A 1 92 ? 14.106 -4.252 -19.786 1.00 92.69 92 PRO A C 1
ATOM 721 O O . PRO A 1 92 ? 13.311 -4.920 -19.118 1.00 92.69 92 PRO A O 1
ATOM 724 N N . ILE A 1 93 ? 14.833 -3.258 -19.261 1.00 93.44 93 ILE A N 1
ATOM 725 C CA . ILE A 1 93 ? 14.778 -2.882 -17.846 1.00 93.44 93 ILE A CA 1
ATOM 726 C C . ILE A 1 93 ? 13.420 -2.276 -17.510 1.00 93.44 93 ILE A C 1
ATOM 728 O O . ILE A 1 93 ? 12.760 -2.774 -16.600 1.00 93.44 93 ILE A O 1
ATOM 732 N N . GLN A 1 94 ? 12.945 -1.295 -18.281 1.00 92.50 94 GLN A N 1
ATOM 733 C CA . GLN A 1 94 ? 11.636 -0.671 -18.042 1.00 92.50 94 GLN A CA 1
ATOM 734 C C . GLN A 1 94 ? 10.491 -1.693 -18.083 1.00 92.50 94 GLN A C 1
ATOM 736 O O . GLN A 1 94 ? 9.587 -1.672 -17.242 1.00 92.50 94 GLN A O 1
ATOM 741 N N . LYS A 1 95 ? 10.546 -2.647 -19.023 1.00 91.88 95 LYS A N 1
ATOM 742 C CA . LYS A 1 95 ? 9.550 -3.721 -19.137 1.00 91.88 95 LYS A CA 1
ATOM 743 C C . LYS A 1 95 ? 9.600 -4.692 -17.954 1.00 91.88 95 LYS A C 1
ATOM 745 O O . LYS A 1 95 ? 8.541 -5.115 -17.483 1.00 91.88 95 LYS A O 1
ATOM 750 N N . SER A 1 96 ? 10.796 -5.063 -17.492 1.00 93.69 96 SER A N 1
ATOM 751 C CA . SER A 1 96 ? 10.968 -5.963 -16.345 1.00 93.69 96 SER A CA 1
ATOM 752 C C . SER A 1 96 ? 10.537 -5.291 -15.044 1.00 93.69 96 SER A C 1
ATOM 754 O O . SER A 1 96 ? 9.693 -5.835 -14.330 1.00 93.69 96 SER A O 1
ATOM 756 N N . VAL A 1 97 ? 11.037 -4.081 -14.781 1.00 93.44 97 VAL A N 1
ATOM 757 C CA . VAL A 1 97 ? 10.687 -3.285 -13.598 1.00 93.44 97 VAL A CA 1
ATOM 758 C C . VAL A 1 97 ? 9.185 -3.037 -13.561 1.00 93.44 97 VAL A C 1
ATOM 760 O O . VAL A 1 97 ? 8.558 -3.301 -12.543 1.00 93.44 97 VAL A O 1
ATOM 763 N N . GLY A 1 98 ? 8.570 -2.650 -14.682 1.00 92.31 98 GLY A N 1
ATOM 764 C CA . GLY A 1 98 ? 7.121 -2.469 -14.760 1.00 92.31 98 GLY A CA 1
ATOM 765 C C . GLY A 1 98 ? 6.320 -3.728 -14.428 1.00 92.31 98 GLY A C 1
ATOM 766 O O . GLY A 1 98 ? 5.311 -3.653 -13.729 1.00 92.31 98 GLY A O 1
ATOM 767 N N . LYS A 1 99 ? 6.789 -4.906 -14.861 1.00 93.06 99 LYS A N 1
ATOM 768 C CA . LYS A 1 99 ? 6.140 -6.187 -14.548 1.00 93.06 99 LYS A CA 1
ATOM 769 C C . LYS A 1 99 ? 6.236 -6.534 -13.062 1.00 93.06 99 LYS A C 1
ATOM 771 O O . LYS A 1 99 ? 5.260 -7.031 -12.498 1.00 93.06 99 LYS A O 1
ATOM 776 N N . LEU A 1 100 ? 7.400 -6.322 -12.443 1.00 91.50 100 LEU A N 1
ATOM 777 C CA . LEU A 1 100 ? 7.581 -6.536 -11.004 1.00 91.50 100 LEU A CA 1
ATOM 778 C C . LEU A 1 100 ? 6.765 -5.531 -10.191 1.00 91.50 100 LEU A C 1
ATOM 780 O O . LEU A 1 100 ? 6.041 -5.939 -9.286 1.00 91.50 100 LEU A O 1
ATOM 784 N N . LEU A 1 101 ? 6.806 -4.257 -10.576 1.00 91.56 101 LEU A N 1
ATOM 785 C CA . LEU A 1 101 ? 6.059 -3.191 -9.924 1.00 91.56 101 LEU A CA 1
ATOM 786 C C . LEU A 1 101 ? 4.553 -3.453 -9.999 1.00 91.56 101 LEU A C 1
ATOM 788 O O . LEU A 1 101 ? 3.866 -3.338 -8.992 1.00 91.56 101 LEU A O 1
ATOM 792 N N . PHE A 1 102 ? 4.034 -3.899 -11.148 1.00 92.75 102 PHE A N 1
ATOM 793 C CA . PHE A 1 102 ? 2.628 -4.287 -11.271 1.00 92.75 102 PHE A CA 1
ATOM 794 C C . PHE A 1 102 ? 2.254 -5.439 -10.328 1.00 92.75 102 PHE A C 1
ATOM 796 O O . PHE A 1 102 ? 1.233 -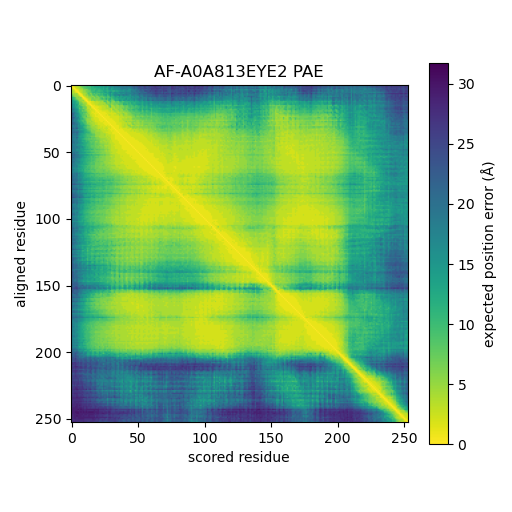5.357 -9.652 1.00 92.75 102 PHE A O 1
ATOM 803 N N . LYS A 1 103 ? 3.084 -6.488 -10.238 1.00 91.12 103 LYS A N 1
ATOM 804 C CA . LYS A 1 103 ? 2.861 -7.610 -9.303 1.00 91.12 103 LYS A CA 1
ATOM 805 C C . LYS A 1 103 ? 2.923 -7.183 -7.837 1.00 91.12 103 LYS A C 1
ATOM 807 O O . LYS A 1 103 ? 2.236 -7.762 -7.002 1.00 91.12 103 LYS A O 1
ATOM 812 N N . TYR A 1 104 ? 3.767 -6.204 -7.528 1.00 89.44 104 TYR A N 1
ATOM 813 C CA . TYR A 1 104 ? 3.832 -5.602 -6.204 1.00 89.44 104 TYR A CA 1
ATOM 814 C C . TYR A 1 104 ? 2.553 -4.806 -5.908 1.00 89.44 104 TYR A C 1
ATOM 816 O O . TYR A 1 104 ? 1.956 -4.975 -4.849 1.00 89.44 104 TYR A O 1
ATOM 824 N N . CYS A 1 105 ? 2.075 -4.015 -6.873 1.00 91.31 105 CYS A N 1
ATOM 825 C CA . CYS A 1 105 ? 0.859 -3.218 -6.724 1.00 91.31 105 CYS A CA 1
ATOM 826 C C . CYS A 1 105 ? -0.395 -4.085 -6.557 1.00 91.31 105 CYS A C 1
ATOM 828 O O . CYS A 1 105 ? -1.223 -3.876 -5.668 1.00 91.31 105 CYS A O 1
ATOM 830 N N . TRP A 1 106 ? -0.541 -5.081 -7.429 1.00 91.19 106 TRP A N 1
ATOM 831 C CA . TRP A 1 106 ? -1.730 -5.912 -7.515 1.00 91.19 106 TRP A CA 1
ATOM 832 C C . TRP A 1 106 ? -1.395 -7.397 -7.316 1.00 91.19 106 TRP A C 1
ATOM 834 O O . TRP A 1 106 ? -0.599 -7.946 -8.082 1.00 91.19 106 TRP A O 1
ATOM 844 N N . PRO A 1 107 ? -2.035 -8.092 -6.354 1.00 91.44 107 PRO A N 1
ATOM 845 C CA . PRO A 1 107 ? -3.083 -7.618 -5.435 1.00 91.44 107 PRO A CA 1
ATOM 846 C C . PRO A 1 107 ? -2.538 -7.014 -4.125 1.00 91.44 107 PRO A C 1
ATOM 848 O O . PRO A 1 107 ? -3.323 -6.563 -3.290 1.00 91.44 107 PRO A O 1
ATOM 851 N N . CYS A 1 108 ? -1.216 -7.059 -3.919 1.00 86.44 108 CYS A N 1
ATOM 852 C CA . CYS A 1 108 ? -0.614 -6.944 -2.593 1.00 86.44 108 CYS A CA 1
ATOM 853 C C . CYS A 1 108 ? -0.797 -5.572 -1.945 1.00 86.44 108 CYS A C 1
ATOM 855 O O . CYS A 1 108 ? -1.213 -5.537 -0.802 1.00 86.44 108 CYS A O 1
ATOM 857 N N . THR A 1 109 ? -0.549 -4.448 -2.617 1.00 88.56 109 THR A N 1
ATOM 858 C CA . THR A 1 109 ? -0.725 -3.134 -1.962 1.00 88.56 109 THR A CA 1
ATOM 859 C C . THR A 1 109 ? -2.132 -2.576 -2.135 1.00 88.56 109 THR A C 1
ATOM 861 O O . THR A 1 109 ? -2.673 -1.958 -1.223 1.00 88.56 109 THR A O 1
ATOM 864 N N . PHE A 1 110 ? -2.765 -2.824 -3.282 1.00 90.12 110 PHE A N 1
ATOM 865 C CA . PHE A 1 110 ? -4.056 -2.210 -3.593 1.00 90.12 110 PHE A CA 1
ATOM 866 C C . PHE A 1 110 ? -5.254 -2.904 -2.961 1.00 90.12 110 PHE A C 1
ATOM 868 O O . PHE A 1 110 ? -6.263 -2.240 -2.756 1.00 90.12 110 PHE A O 1
ATOM 875 N N . LEU A 1 111 ? -5.195 -4.211 -2.702 1.00 88.38 111 LEU A N 1
ATOM 876 C CA . LEU A 1 111 ? -6.368 -4.975 -2.268 1.00 88.38 111 LEU A CA 1
ATOM 877 C C . LEU A 1 111 ? -6.151 -5.673 -0.926 1.00 88.38 111 LEU A C 1
ATOM 879 O O . LEU A 1 111 ? -7.049 -5.668 -0.085 1.00 88.38 111 LEU A O 1
ATOM 883 N N . VAL A 1 112 ? -4.976 -6.271 -0.714 1.00 90.56 112 VAL A N 1
ATOM 884 C CA . VAL A 1 112 ? -4.729 -7.100 0.474 1.00 90.56 112 VAL A CA 1
ATOM 885 C C . VAL A 1 112 ? -4.839 -6.315 1.789 1.00 90.56 112 VAL A C 1
ATOM 887 O O . VAL A 1 112 ? -5.527 -6.835 2.660 1.00 90.56 112 VAL A O 1
ATOM 890 N N . PRO A 1 113 ? -4.284 -5.098 1.970 1.00 87.75 113 PRO A N 1
ATOM 891 C CA . PRO A 1 113 ? -4.439 -4.325 3.202 1.00 87.75 113 PRO A CA 1
ATOM 892 C C . PRO A 1 113 ? -5.906 -4.095 3.555 1.00 87.75 113 PRO A C 1
ATOM 894 O O . PRO A 1 113 ? -6.324 -4.403 4.665 1.00 87.75 113 PRO A O 1
ATOM 897 N N . PHE A 1 114 ? -6.720 -3.696 2.575 1.00 88.44 114 PHE A N 1
ATOM 898 C CA . PHE A 1 114 ? -8.147 -3.436 2.780 1.00 88.44 114 PHE A CA 1
ATOM 899 C C . PHE A 1 114 ? -8.977 -4.695 3.022 1.00 88.44 114 PHE A C 1
ATOM 901 O O . PHE A 1 114 ? -10.056 -4.608 3.604 1.00 88.44 114 PHE A O 1
ATOM 908 N N . LEU A 1 115 ? -8.517 -5.861 2.561 1.00 88.31 115 LEU A N 1
ATOM 909 C CA . LEU A 1 115 ? -9.127 -7.140 2.918 1.00 88.31 115 LEU A CA 1
ATOM 910 C C . LEU A 1 115 ? -8.665 -7.600 4.297 1.00 88.31 115 LEU A C 1
ATOM 912 O O . LEU A 1 115 ? -9.487 -8.017 5.100 1.00 88.31 115 LEU A O 1
ATOM 916 N N . ALA A 1 116 ? -7.370 -7.522 4.584 1.00 87.44 116 ALA A N 1
ATOM 917 C CA . ALA A 1 116 ? -6.779 -7.995 5.825 1.00 87.44 116 ALA A CA 1
ATOM 918 C C . ALA A 1 116 ? -7.236 -7.164 7.027 1.00 87.44 116 ALA A C 1
ATOM 920 O O . ALA A 1 116 ? -7.499 -7.727 8.085 1.00 87.44 116 ALA A O 1
ATOM 921 N N . GLU A 1 117 ? -7.381 -5.851 6.873 1.00 85.31 117 GLU A N 1
ATOM 922 C CA . GLU A 1 117 ? -7.782 -4.940 7.942 1.00 85.31 117 GLU A CA 1
ATOM 923 C C . GLU A 1 117 ? -9.129 -5.302 8.598 1.00 85.31 117 GLU A C 1
ATOM 925 O O . GLU A 1 117 ? -9.145 -5.485 9.812 1.00 85.31 117 GLU A O 1
ATOM 930 N N . PRO A 1 118 ? -10.264 -5.500 7.897 1.00 84.62 118 PRO A N 1
ATOM 931 C CA . PRO A 1 118 ? -11.505 -5.904 8.559 1.00 84.62 118 PRO A CA 1
ATOM 932 C C . PRO A 1 118 ? -11.394 -7.271 9.254 1.00 84.62 118 PRO A C 1
ATOM 934 O O . PRO A 1 118 ? -12.016 -7.478 10.297 1.00 84.62 118 PRO A O 1
ATOM 937 N N . PHE A 1 119 ? -10.570 -8.193 8.748 1.00 86.75 119 PHE A N 1
ATOM 938 C CA . PHE A 1 119 ? -10.348 -9.476 9.423 1.00 86.75 119 PHE A CA 1
ATOM 939 C C . PHE A 1 119 ? -9.471 -9.333 10.677 1.00 86.75 119 PHE A C 1
ATOM 941 O O . PHE A 1 119 ? -9.792 -9.884 11.730 1.00 86.75 119 PHE A O 1
ATOM 948 N N . VAL A 1 120 ? -8.372 -8.588 10.593 1.00 85.62 120 VAL A N 1
ATOM 949 C CA . VAL A 1 120 ? -7.361 -8.520 11.658 1.00 85.62 120 VAL A CA 1
ATOM 950 C C . VAL A 1 120 ? -7.654 -7.407 12.662 1.00 85.62 120 VAL A C 1
ATOM 952 O O . VAL A 1 120 ? -7.477 -7.617 13.856 1.00 85.62 120 VAL A O 1
ATOM 955 N N . ALA A 1 121 ? -8.113 -6.241 12.216 1.00 83.62 121 ALA A N 1
ATOM 956 C CA . ALA A 1 121 ? -8.378 -5.088 13.075 1.00 83.62 121 ALA A CA 1
ATOM 957 C C . ALA A 1 121 ? -9.801 -5.077 13.653 1.00 83.62 121 ALA A C 1
ATOM 959 O O . ALA A 1 121 ? -10.003 -4.547 14.740 1.00 83.62 121 ALA A O 1
ATOM 960 N N . GLN A 1 122 ? -10.791 -5.677 12.979 1.00 84.75 122 GLN A N 1
ATOM 961 C CA . GLN A 1 122 ? -12.184 -5.653 13.460 1.00 84.75 122 GLN A CA 1
ATOM 962 C C . GLN A 1 122 ? -12.648 -7.018 13.965 1.00 84.75 122 GLN A C 1
ATOM 964 O O . GLN A 1 122 ? -13.100 -7.132 15.106 1.00 84.75 122 GLN A O 1
ATOM 969 N N . TRP A 1 123 ? -12.516 -8.068 13.152 1.00 86.94 123 TRP A N 1
ATOM 970 C CA . TRP A 1 123 ? -13.008 -9.392 13.533 1.00 86.94 123 TRP A CA 1
ATOM 971 C C . TRP A 1 123 ? -12.185 -10.022 14.665 1.00 86.94 123 TRP A C 1
ATOM 973 O O . TRP A 1 123 ? -12.767 -10.532 15.626 1.00 86.94 123 TRP A O 1
ATOM 983 N N . LEU A 1 124 ? -10.850 -9.927 14.613 1.00 89.44 124 LEU A N 1
ATOM 984 C CA . LEU A 1 124 ? -9.987 -10.482 15.659 1.00 89.44 124 LEU A CA 1
ATOM 985 C C . LEU A 1 124 ? -10.237 -9.830 17.035 1.00 89.44 124 LEU A C 1
ATOM 987 O O . LEU A 1 124 ? -10.485 -10.584 17.979 1.00 89.44 124 LEU A O 1
ATOM 991 N N . PRO A 1 125 ? -10.253 -8.487 17.201 1.00 88.25 125 PRO A N 1
ATOM 992 C CA . PRO A 1 125 ? -10.481 -7.883 18.513 1.00 88.25 125 PRO A CA 1
ATOM 993 C C . PRO A 1 125 ? -11.900 -8.103 19.023 1.00 88.25 125 PRO A C 1
ATOM 995 O O . PRO A 1 125 ? -12.107 -8.262 20.222 1.00 88.25 125 PRO A O 1
ATOM 998 N N . TRP A 1 126 ? -12.885 -8.176 18.124 1.00 88.56 126 TRP A N 1
ATOM 999 C CA . TRP A 1 126 ? -14.246 -8.538 18.509 1.00 88.56 126 TRP A CA 1
ATOM 1000 C C . TRP A 1 126 ? -14.308 -9.958 19.083 1.00 88.56 126 TRP A C 1
ATOM 1002 O O . TRP A 1 126 ? -14.916 -10.185 20.133 1.00 88.56 126 TRP A O 1
ATOM 1012 N N . GLN A 1 127 ? -13.637 -10.912 18.436 1.00 94.19 127 GLN A N 1
ATOM 1013 C CA . GLN A 1 127 ? -13.607 -12.295 18.893 1.00 94.19 127 GLN A CA 1
ATOM 1014 C C . GLN A 1 127 ? -12.836 -12.442 20.213 1.00 94.19 127 GLN A C 1
ATOM 1016 O O . GLN A 1 127 ? -13.302 -13.142 21.117 1.00 94.19 127 GLN A O 1
ATOM 1021 N N . THR A 1 128 ? -11.701 -11.751 20.367 1.00 91.00 128 THR A N 1
ATOM 1022 C CA . THR A 1 128 ? -10.946 -11.756 21.629 1.00 91.00 128 THR A CA 1
ATOM 1023 C C . THR A 1 128 ? -11.724 -11.074 22.751 1.00 91.00 128 THR A C 1
ATOM 1025 O O . THR A 1 128 ? -11.766 -11.615 23.855 1.00 91.00 128 THR A O 1
ATOM 1028 N N . ALA A 1 129 ? -12.418 -9.964 22.482 1.00 89.44 129 ALA A N 1
ATOM 1029 C CA . ALA A 1 129 ? -13.303 -9.312 23.447 1.00 89.44 129 ALA A CA 1
ATOM 1030 C C . ALA A 1 129 ? -14.455 -10.236 23.868 1.00 89.44 129 ALA A C 1
ATOM 1032 O O . ALA A 1 129 ? -14.737 -10.367 25.059 1.00 89.44 129 ALA A O 1
ATOM 1033 N N . LYS A 1 130 ? -15.072 -10.956 22.921 1.00 92.56 130 LYS A N 1
ATOM 1034 C CA . LYS A 1 130 ? -16.123 -11.945 23.208 1.00 92.56 130 LYS A CA 1
ATOM 1035 C C . LYS A 1 130 ? -15.626 -13.067 24.112 1.00 92.56 130 LYS A C 1
ATOM 1037 O O . LYS A 1 130 ? -16.320 -13.433 25.062 1.00 92.56 130 LYS A O 1
ATOM 1042 N N . TRP A 1 131 ? -14.433 -13.592 23.849 1.00 95.56 131 TRP A N 1
ATOM 1043 C CA . TRP A 1 131 ? -13.815 -14.602 24.707 1.00 95.56 131 TRP A CA 1
ATOM 1044 C C . TRP A 1 131 ? -13.459 -14.052 26.090 1.00 95.56 131 TRP A C 1
ATOM 1046 O O . TRP A 1 131 ? -13.735 -14.710 27.091 1.00 95.56 131 TRP A O 1
ATOM 1056 N N . LEU A 1 132 ? -12.919 -12.835 26.163 1.00 93.44 132 LEU A N 1
ATOM 1057 C CA . LEU A 1 132 ? -12.497 -12.212 27.416 1.00 93.44 132 LEU A CA 1
ATOM 1058 C C . LEU A 1 132 ? -13.682 -11.860 28.328 1.00 93.44 132 LEU A C 1
ATOM 1060 O O . LEU A 1 132 ? -13.651 -12.160 29.522 1.00 93.44 132 LEU A O 1
ATOM 1064 N N . VAL A 1 133 ? -14.744 -11.265 27.774 1.00 94.75 133 VAL A N 1
ATOM 1065 C CA . VAL A 1 133 ? -15.976 -10.948 28.516 1.00 94.75 133 VAL A CA 1
ATOM 1066 C C . VAL A 1 133 ? -16.707 -12.233 28.906 1.00 94.75 133 VAL A C 1
ATOM 1068 O O . VAL A 1 133 ? -17.161 -12.355 30.041 1.00 94.75 133 VAL A O 1
ATOM 1071 N N . GLY A 1 134 ? -16.757 -13.228 28.011 1.00 93.19 134 GLY A N 1
ATOM 1072 C CA . GLY A 1 134 ? -17.358 -14.533 28.299 1.00 93.19 134 GLY A CA 1
ATOM 1073 C C . GLY A 1 134 ? -16.653 -15.302 29.422 1.00 93.19 134 GLY A C 1
ATOM 1074 O O . GLY A 1 134 ? -17.310 -16.014 30.180 1.00 93.19 134 GLY A O 1
ATOM 1075 N N . ALA A 1 135 ? -15.338 -15.126 29.575 1.00 96.12 135 ALA A N 1
ATOM 1076 C CA . ALA A 1 135 ? -14.558 -15.758 30.636 1.00 96.12 135 ALA A CA 1
ATOM 1077 C C . ALA A 1 135 ? -14.763 -15.117 32.024 1.00 96.12 135 ALA A C 1
ATOM 1079 O O . ALA A 1 135 ? -14.442 -15.748 33.033 1.00 96.12 135 ALA A O 1
ATOM 1080 N N . ASN A 1 136 ? -15.290 -13.886 32.112 1.00 95.38 136 ASN A N 1
ATOM 1081 C CA . ASN A 1 136 ? -15.413 -13.161 33.377 1.00 95.38 136 ASN A CA 1
ATOM 1082 C C . ASN A 1 136 ? -16.881 -12.877 33.759 1.00 95.38 136 ASN A C 1
ATOM 1084 O O . ASN A 1 136 ? -17.464 -11.898 33.291 1.00 95.38 136 ASN A O 1
ATOM 1088 N N . PRO A 1 137 ? -17.474 -13.633 34.707 1.00 94.12 137 PRO A N 1
ATOM 1089 C CA . PRO A 1 137 ? -18.874 -13.455 35.098 1.00 94.12 137 PRO A CA 1
ATOM 1090 C C . PRO A 1 137 ? -19.162 -12.126 35.817 1.00 94.12 137 PRO A C 1
ATOM 1092 O O . PRO A 1 137 ? -20.330 -11.815 36.061 1.00 94.12 137 PRO A O 1
ATOM 1095 N N . LYS A 1 138 ? -18.132 -11.344 36.175 1.00 94.12 138 LYS A N 1
ATOM 1096 C CA . LYS A 1 138 ? -18.288 -10.025 36.810 1.00 94.12 138 LYS A CA 1
ATOM 1097 C C . LYS A 1 138 ? -18.639 -8.918 35.812 1.00 94.12 138 LYS A C 1
ATOM 1099 O O . LYS A 1 138 ? -19.162 -7.888 36.229 1.00 94.12 138 LYS A O 1
ATOM 1104 N N . ILE A 1 139 ? -18.358 -9.105 34.523 1.00 90.81 139 ILE A N 1
ATOM 1105 C CA . ILE A 1 139 ? -18.629 -8.105 33.485 1.00 90.81 139 ILE A CA 1
ATOM 1106 C C . ILE A 1 139 ? -19.994 -8.430 32.868 1.00 90.81 139 ILE A C 1
ATOM 1108 O O . ILE A 1 139 ? -20.123 -9.366 32.085 1.00 90.81 139 ILE A O 1
ATOM 1112 N N . LYS A 1 140 ? -21.036 -7.689 33.262 1.00 91.75 140 LYS A N 1
ATOM 1113 C CA . LYS A 1 140 ? -22.416 -7.862 32.775 1.00 91.75 140 LYS A CA 1
ATOM 1114 C C . LYS A 1 140 ? -23.070 -6.510 32.479 1.00 91.75 140 LYS A C 1
ATOM 1116 O O . LYS A 1 140 ? -22.696 -5.499 33.071 1.00 91.75 140 LYS A O 1
ATOM 1121 N N . GLY A 1 141 ? -24.070 -6.519 31.598 1.00 91.88 141 GLY A N 1
ATOM 1122 C CA . GLY A 1 141 ? -24.886 -5.348 31.259 1.00 91.88 141 GLY A CA 1
ATOM 1123 C C . GLY A 1 141 ? -24.102 -4.262 30.518 1.00 91.88 141 GLY A C 1
ATOM 1124 O O . GLY A 1 141 ? -23.261 -4.568 29.678 1.00 91.88 141 GLY A O 1
ATOM 1125 N N . GLU A 1 142 ? -24.340 -3.000 30.875 1.00 86.88 142 GLU A N 1
ATOM 1126 C CA . GLU A 1 142 ? -23.765 -1.808 30.224 1.00 86.88 142 GLU A CA 1
ATOM 1127 C C . GLU A 1 142 ? -22.224 -1.818 30.176 1.00 86.88 142 GLU A C 1
ATOM 1129 O O . GLU A 1 142 ? -21.612 -1.336 29.227 1.00 86.88 142 GLU A O 1
ATOM 1134 N N . ASN A 1 143 ? -21.565 -2.421 31.171 1.00 84.25 143 ASN A N 1
ATOM 1135 C CA . ASN A 1 143 ? -20.104 -2.544 31.181 1.00 84.25 143 ASN A CA 1
ATOM 1136 C C . ASN A 1 143 ? -19.583 -3.518 30.116 1.00 84.25 143 ASN A C 1
ATOM 1138 O O . ASN A 1 143 ? -18.467 -3.348 29.632 1.00 84.25 143 ASN A O 1
ATOM 1142 N N . ALA A 1 144 ? -20.373 -4.535 29.758 1.00 86.12 144 ALA A N 1
ATOM 1143 C CA . ALA A 1 144 ? -20.039 -5.418 28.647 1.00 86.12 144 ALA A CA 1
ATOM 1144 C C . ALA A 1 144 ? -20.216 -4.678 27.317 1.00 86.12 144 ALA A C 1
ATOM 1146 O O . ALA A 1 144 ? -19.348 -4.768 26.460 1.00 86.12 144 ALA A O 1
ATOM 1147 N N . GLU A 1 145 ? -21.282 -3.888 27.173 1.00 84.69 145 GLU A N 1
ATOM 1148 C CA . GLU A 1 145 ? -21.517 -3.074 25.972 1.00 84.69 145 GLU A CA 1
ATOM 1149 C C . GLU A 1 145 ? -20.396 -2.054 25.749 1.00 84.69 145 GLU A C 1
ATOM 1151 O O . GLU A 1 145 ? -19.859 -1.980 24.646 1.00 84.69 145 GLU A O 1
ATOM 1156 N N . LYS A 1 146 ? -19.945 -1.372 26.810 1.00 80.38 146 LYS A N 1
ATOM 1157 C CA . LYS A 1 146 ? -18.781 -0.469 26.758 1.00 80.38 146 LYS A CA 1
ATOM 1158 C C . LYS A 1 146 ? -17.487 -1.178 26.367 1.00 80.38 146 LYS A C 1
ATOM 1160 O O . LYS A 1 146 ? -16.642 -0.582 25.710 1.00 80.38 146 LYS A O 1
ATOM 1165 N N . ALA A 1 147 ? -17.324 -2.449 26.732 1.00 78.12 147 ALA A N 1
ATOM 1166 C CA . ALA A 1 147 ? -16.170 -3.241 26.305 1.00 78.12 147 ALA A CA 1
ATOM 1167 C C . ALA A 1 147 ? -16.216 -3.608 24.808 1.00 78.12 147 ALA A C 1
ATOM 1169 O O . ALA A 1 147 ? -15.177 -3.928 24.234 1.00 78.12 147 ALA A O 1
ATOM 1170 N N . PHE A 1 148 ? -17.394 -3.541 24.177 1.00 80.06 148 PHE A N 1
ATOM 1171 C CA . PHE A 1 148 ? -17.593 -3.746 22.739 1.00 80.06 148 PHE A CA 1
ATOM 1172 C C . PHE A 1 148 ? -17.747 -2.442 21.951 1.00 80.06 148 PHE A C 1
ATOM 1174 O O . PHE A 1 148 ? -17.993 -2.496 20.743 1.00 80.06 148 PHE A O 1
ATOM 1181 N N . GLU A 1 149 ? -17.599 -1.276 22.587 1.00 78.81 149 GLU A N 1
ATOM 1182 C CA . GLU A 1 149 ? -17.535 -0.012 21.862 1.00 78.81 149 GLU A CA 1
ATOM 1183 C C . GLU A 1 149 ? -16.283 -0.021 20.977 1.00 78.81 149 GLU A C 1
ATOM 1185 O O . GLU A 1 149 ? -15.154 0.153 21.435 1.00 78.81 149 GLU A O 1
ATOM 1190 N N . LEU A 1 150 ? -16.497 -0.293 19.687 1.00 62.53 150 LEU A N 1
ATOM 1191 C CA . LEU A 1 150 ? -15.451 -0.274 18.673 1.00 62.53 150 LEU A CA 1
ATOM 1192 C C . LEU A 1 150 ? -14.754 1.089 18.690 1.00 62.53 150 LEU A C 1
ATOM 1194 O O . LEU A 1 150 ? -15.406 2.136 18.737 1.00 62.53 150 LEU A O 1
ATOM 1198 N N . GLY A 1 151 ? -13.422 1.057 18.641 1.00 64.44 151 GLY A N 1
ATOM 1199 C CA . GLY A 1 151 ? -12.590 2.253 18.644 1.00 64.44 151 GLY A CA 1
ATOM 1200 C C . GLY A 1 151 ? -12.966 3.228 17.525 1.00 64.44 151 GLY A C 1
ATOM 1201 O O . GLY A 1 151 ? -13.369 2.835 16.430 1.00 64.44 151 GLY A O 1
ATOM 1202 N N . GLU A 1 152 ? -12.850 4.524 17.819 1.00 58.97 152 GLU A N 1
ATOM 1203 C CA . GLU A 1 152 ? -13.126 5.591 16.858 1.00 58.97 152 GLU A CA 1
ATOM 1204 C C . GLU A 1 152 ? -12.216 5.498 15.625 1.00 58.97 152 GLU A C 1
ATOM 1206 O O . GLU A 1 152 ? -10.998 5.541 15.760 1.00 58.97 152 GLU A O 1
ATOM 1211 N N . MET A 1 153 ? -12.868 5.429 14.456 1.00 52.69 153 MET A N 1
ATOM 1212 C CA . MET A 1 153 ? -12.393 5.630 13.077 1.00 52.69 153 MET A CA 1
ATOM 1213 C C . MET A 1 153 ? -10.985 5.118 12.723 1.00 52.69 153 MET A C 1
ATOM 1215 O O . MET A 1 153 ? -9.969 5.695 13.102 1.00 52.69 153 MET A O 1
ATOM 1219 N N . GLU A 1 154 ? -10.960 4.107 11.850 1.00 65.31 154 GLU A N 1
ATOM 1220 C CA . GLU A 1 154 ? -9.767 3.515 11.231 1.00 65.31 154 GLU A CA 1
ATOM 1221 C C . GLU A 1 154 ? -8.996 4.548 10.393 1.00 65.31 154 GLU A C 1
ATOM 1223 O O . GLU A 1 154 ? -9.215 4.723 9.192 1.00 65.31 154 GLU A O 1
ATOM 1228 N N . GLN A 1 155 ? -8.089 5.271 11.043 1.00 68.25 155 GLN A N 1
ATOM 1229 C CA . GLN A 1 155 ? -7.226 6.261 10.402 1.00 68.25 155 GLN A CA 1
ATOM 1230 C C . GLN A 1 155 ? -6.240 5.613 9.409 1.00 68.25 155 GLN A C 1
ATOM 1232 O O . GLN A 1 155 ? -5.776 6.288 8.490 1.00 68.25 155 GLN A O 1
ATOM 1237 N N . GLY A 1 156 ? -5.976 4.307 9.559 1.00 74.50 156 GLY A N 1
ATOM 1238 C CA . GLY A 1 156 ? -5.119 3.510 8.675 1.00 74.50 156 GLY A CA 1
ATOM 1239 C C . GLY A 1 156 ? -5.590 3.505 7.220 1.00 74.50 156 GLY A C 1
ATOM 1240 O O . GLY A 1 156 ? -4.815 3.860 6.336 1.00 74.50 156 GLY A O 1
ATOM 1241 N N . ARG A 1 157 ? -6.886 3.265 6.969 1.00 80.75 157 ARG A N 1
ATOM 1242 C CA . ARG A 1 157 ? -7.458 3.229 5.604 1.00 80.75 157 ARG A CA 1
ATOM 1243 C C . ARG A 1 157 ? -7.156 4.466 4.768 1.00 80.75 157 ARG A C 1
ATOM 1245 O O . ARG A 1 157 ? -6.907 4.363 3.571 1.00 80.75 157 ARG A O 1
ATOM 1252 N N . TYR A 1 158 ? -7.203 5.649 5.380 1.00 81.12 158 TYR A N 1
ATOM 1253 C CA . TYR A 1 158 ? -6.920 6.894 4.665 1.00 81.12 158 TYR A CA 1
ATOM 1254 C C . TYR A 1 158 ? -5.444 7.005 4.288 1.00 81.12 158 TYR A C 1
ATOM 1256 O O . TYR A 1 158 ? -5.136 7.489 3.199 1.00 81.12 158 TYR A O 1
ATOM 1264 N N . ALA A 1 159 ? -4.544 6.546 5.160 1.00 82.31 159 ALA A N 1
ATOM 1265 C CA . ALA A 1 159 ? -3.123 6.494 4.849 1.00 82.31 159 ALA A CA 1
ATOM 1266 C C . ALA A 1 159 ? -2.854 5.538 3.676 1.00 82.31 159 ALA A C 1
ATOM 1268 O O . ALA A 1 159 ? -2.133 5.919 2.756 1.00 82.31 159 ALA A O 1
ATOM 1269 N N . ASP A 1 160 ? -3.511 4.376 3.643 1.00 85.31 160 ASP A N 1
ATOM 1270 C CA . ASP A 1 160 ? -3.373 3.401 2.553 1.00 85.31 160 ASP A CA 1
ATOM 1271 C C . ASP A 1 160 ? -3.914 3.934 1.216 1.00 85.31 160 ASP A C 1
ATOM 1273 O O . ASP A 1 160 ? -3.286 3.770 0.169 1.00 85.31 160 ASP A O 1
ATOM 1277 N N . CYS A 1 161 ? -5.050 4.642 1.229 1.00 88.38 161 CYS A N 1
ATOM 1278 C CA . CYS A 1 161 ? -5.567 5.314 0.034 1.00 88.38 161 CYS A CA 1
ATOM 1279 C C . CYS A 1 161 ? -4.591 6.379 -0.491 1.00 88.38 161 CYS A C 1
ATOM 1281 O O . CYS A 1 161 ? -4.308 6.417 -1.689 1.00 88.38 161 CYS A O 1
ATOM 1283 N N . ILE A 1 162 ? -4.050 7.225 0.394 1.00 87.56 162 ILE A N 1
ATOM 1284 C CA . ILE A 1 162 ? -3.051 8.240 0.020 1.00 87.56 162 ILE A CA 1
ATOM 1285 C C . ILE A 1 162 ? -1.801 7.563 -0.553 1.00 87.56 162 ILE A C 1
ATOM 1287 O O . ILE A 1 162 ? -1.285 8.000 -1.583 1.00 87.56 162 ILE A O 1
ATOM 1291 N N . PHE A 1 163 ? -1.348 6.475 0.067 1.00 88.06 163 PHE A N 1
ATOM 1292 C CA . PHE A 1 163 ? -0.199 5.709 -0.398 1.00 88.06 163 PHE A CA 1
ATOM 1293 C C . PHE A 1 163 ? -0.418 5.125 -1.799 1.00 88.06 163 PHE A C 1
ATOM 1295 O O . PHE A 1 163 ? 0.451 5.261 -2.658 1.00 88.06 163 PHE A O 1
ATOM 1302 N N . ASN A 1 164 ? -1.597 4.564 -2.079 1.00 91.06 164 ASN A N 1
ATOM 1303 C CA . ASN A 1 164 ? -1.931 4.046 -3.408 1.00 91.06 164 ASN A CA 1
ATOM 1304 C C . ASN A 1 164 ? -1.901 5.136 -4.487 1.00 91.06 164 ASN A C 1
ATOM 1306 O O . ASN A 1 164 ? -1.419 4.889 -5.595 1.00 91.06 164 ASN A O 1
ATOM 1310 N N . VAL A 1 165 ? -2.368 6.346 -4.163 1.00 89.94 165 VAL A N 1
ATOM 1311 C CA . VAL A 1 165 ? -2.306 7.497 -5.077 1.00 89.94 165 VAL A CA 1
ATOM 1312 C C . VAL A 1 165 ? -0.858 7.919 -5.333 1.00 89.94 165 VAL A C 1
ATOM 1314 O O . VAL A 1 165 ? -0.489 8.130 -6.488 1.00 89.94 165 VAL A O 1
ATOM 1317 N N . ILE A 1 166 ? -0.022 7.992 -4.291 1.00 89.75 166 ILE A N 1
ATOM 1318 C CA . ILE A 1 166 ? 1.413 8.300 -4.430 1.00 89.75 166 ILE A CA 1
ATOM 1319 C C . ILE A 1 166 ? 2.097 7.256 -5.318 1.00 89.75 166 ILE A C 1
ATOM 1321 O O . ILE A 1 166 ? 2.836 7.614 -6.234 1.00 89.75 166 ILE A O 1
ATOM 1325 N N . LEU A 1 167 ? 1.811 5.972 -5.095 1.00 90.38 167 LEU A N 1
ATOM 1326 C CA . LEU A 1 167 ? 2.388 4.880 -5.871 1.00 90.38 167 LEU A CA 1
ATOM 1327 C C . LEU A 1 167 ? 2.024 5.027 -7.355 1.00 90.38 167 LEU A C 1
ATOM 1329 O O . LEU A 1 167 ? 2.911 5.039 -8.209 1.00 90.38 167 LEU A O 1
ATOM 1333 N N . VAL A 1 168 ? 0.742 5.240 -7.668 1.00 90.94 168 VAL A N 1
ATOM 1334 C CA . VAL A 1 168 ? 0.292 5.444 -9.054 1.00 90.94 168 VAL A CA 1
ATOM 1335 C C . VAL A 1 168 ? 0.874 6.710 -9.682 1.00 90.94 168 VAL A C 1
ATOM 1337 O O . VAL A 1 168 ? 1.184 6.693 -10.872 1.00 90.94 168 VAL A O 1
ATOM 1340 N N . ALA A 1 169 ? 1.111 7.767 -8.904 1.00 89.75 169 ALA A N 1
ATOM 1341 C CA . ALA A 1 169 ? 1.788 8.965 -9.392 1.00 89.75 169 ALA A CA 1
ATOM 1342 C C . ALA A 1 169 ? 3.255 8.705 -9.790 1.00 89.75 169 ALA A C 1
ATOM 1344 O O . ALA A 1 169 ? 3.754 9.341 -10.717 1.00 89.75 169 ALA A O 1
ATOM 1345 N N . CYS A 1 170 ? 3.940 7.759 -9.139 1.00 88.06 170 CYS A N 1
ATOM 1346 C CA . CYS A 1 170 ? 5.331 7.408 -9.444 1.00 88.06 170 CYS A CA 1
ATOM 1347 C C . CYS A 1 170 ? 5.488 6.467 -10.657 1.00 88.06 170 CYS A C 1
ATOM 1349 O O . CYS A 1 170 ? 6.498 6.539 -11.357 1.00 88.06 170 CYS A O 1
ATOM 1351 N N . ILE A 1 171 ? 4.507 5.599 -10.936 1.00 90.31 171 ILE A N 1
ATOM 1352 C CA . ILE A 1 171 ? 4.553 4.589 -12.018 1.00 90.31 171 ILE A CA 1
ATOM 1353 C C . ILE A 1 171 ? 4.913 5.162 -13.406 1.00 90.31 171 ILE A C 1
ATOM 1355 O O . ILE A 1 171 ? 5.800 4.595 -14.052 1.00 90.31 171 ILE A O 1
ATOM 1359 N N . PRO A 1 172 ? 4.290 6.255 -13.892 1.00 90.38 172 PRO A N 1
ATOM 1360 C CA . PRO A 1 172 ? 4.597 6.817 -15.210 1.00 90.38 172 PRO A CA 1
ATOM 1361 C C . PRO A 1 172 ? 6.063 7.214 -15.403 1.00 90.38 172 PRO A C 1
ATOM 1363 O O . PRO A 1 172 ? 6.547 7.167 -16.530 1.00 90.38 172 PRO A O 1
ATOM 1366 N N . PHE A 1 173 ? 6.771 7.570 -14.328 1.00 87.50 173 PHE A N 1
ATOM 1367 C CA . PHE A 1 173 ? 8.186 7.943 -14.393 1.00 87.50 173 PHE A CA 1
ATOM 1368 C C . PHE A 1 173 ? 9.123 6.736 -14.528 1.00 87.50 173 PHE A C 1
ATOM 1370 O O . PHE A 1 173 ? 10.260 6.895 -14.959 1.00 87.50 173 PHE A O 1
ATOM 1377 N N . ILE A 1 174 ? 8.665 5.538 -14.154 1.00 87.56 174 ILE A N 1
ATOM 1378 C CA . ILE A 1 174 ? 9.506 4.335 -14.078 1.00 87.56 174 ILE A CA 1
ATOM 1379 C C . ILE A 1 174 ? 9.178 3.361 -15.211 1.00 87.56 174 ILE A C 1
ATOM 1381 O O . ILE A 1 174 ? 10.075 2.824 -15.857 1.00 87.56 174 ILE A O 1
ATOM 1385 N N . ALA A 1 175 ? 7.890 3.091 -15.436 1.00 89.25 175 ALA A N 1
ATOM 1386 C CA . ALA A 1 175 ? 7.445 2.041 -16.344 1.00 89.25 175 ALA A CA 1
ATOM 1387 C C . ALA A 1 175 ? 6.113 2.407 -17.024 1.00 89.25 175 ALA A C 1
ATOM 1389 O O . ALA A 1 175 ? 5.064 1.840 -16.690 1.00 89.25 175 ALA A O 1
ATOM 1390 N N . PRO A 1 176 ? 6.130 3.306 -18.026 1.00 88.44 176 PRO A N 1
ATOM 1391 C CA . PRO A 1 176 ? 4.912 3.754 -18.705 1.00 88.44 176 PRO A CA 1
ATOM 1392 C C . PRO A 1 176 ? 4.141 2.608 -19.384 1.00 88.44 176 PRO A C 1
ATOM 1394 O O . PRO A 1 176 ? 2.924 2.683 -19.532 1.00 88.44 176 PRO A O 1
ATOM 1397 N N . ALA A 1 177 ? 4.813 1.504 -19.733 1.00 88.56 177 ALA A N 1
ATOM 1398 C CA . ALA A 1 177 ? 4.203 0.353 -20.401 1.00 88.56 177 ALA A CA 1
ATOM 1399 C C . ALA A 1 177 ? 3.043 -0.298 -19.619 1.00 88.56 177 ALA A C 1
ATOM 1401 O O . ALA A 1 177 ? 2.140 -0.856 -20.236 1.00 88.56 177 ALA A O 1
ATOM 1402 N N . TYR A 1 178 ? 3.041 -0.228 -18.282 1.00 91.25 178 TYR A N 1
ATOM 1403 C CA . TYR A 1 178 ? 2.030 -0.885 -17.436 1.00 91.25 178 TYR A CA 1
ATOM 1404 C C . TYR A 1 178 ? 0.996 0.082 -16.851 1.00 91.25 178 TYR A C 1
ATOM 1406 O O . TYR A 1 178 ? 0.143 -0.340 -16.069 1.00 91.25 178 TYR A O 1
ATOM 1414 N N . ILE A 1 179 ? 1.030 1.356 -17.257 1.00 91.81 179 ILE A N 1
ATOM 1415 C CA . ILE A 1 179 ? 0.227 2.426 -16.656 1.00 91.81 179 ILE A CA 1
ATOM 1416 C C . ILE A 1 179 ? -1.274 2.099 -16.657 1.00 91.81 179 ILE A C 1
ATOM 1418 O O . ILE A 1 179 ? -1.937 2.159 -15.624 1.00 91.81 179 ILE A O 1
ATOM 1422 N N . HIS A 1 180 ? -1.801 1.643 -17.792 1.00 92.06 180 HIS A N 1
ATOM 1423 C CA . HIS A 1 180 ? -3.219 1.341 -17.974 1.00 92.06 180 HIS A CA 1
ATOM 1424 C C . HIS A 1 180 ? -3.691 0.182 -17.082 1.00 92.06 180 HIS A C 1
ATOM 1426 O O . HIS A 1 180 ? -4.756 0.275 -16.473 1.00 92.06 180 HIS A O 1
ATOM 1432 N N . LEU A 1 181 ? -2.881 -0.875 -16.935 1.00 93.31 181 LEU A N 1
ATOM 1433 C CA . LEU A 1 181 ? -3.197 -1.995 -16.042 1.00 93.31 181 LEU A CA 1
ATOM 1434 C C . LEU A 1 181 ? -3.171 -1.557 -14.576 1.00 93.31 181 LEU A C 1
ATOM 1436 O O . LEU A 1 181 ? -4.063 -1.924 -13.812 1.00 93.31 181 LEU A O 1
ATOM 1440 N N . THR A 1 182 ? -2.186 -0.743 -14.187 1.00 93.44 182 THR A N 1
ATOM 1441 C CA . THR A 1 182 ? -2.084 -0.229 -12.814 1.00 93.44 182 THR A CA 1
ATOM 1442 C C . THR A 1 182 ? -3.236 0.713 -12.464 1.00 93.44 182 THR A C 1
ATOM 1444 O O . THR A 1 182 ? -3.795 0.597 -11.376 1.00 93.44 182 THR A O 1
ATOM 1447 N N . PHE A 1 183 ? -3.667 1.574 -13.392 1.00 93.19 183 PHE A N 1
ATOM 1448 C CA . PHE A 1 183 ? -4.849 2.420 -13.200 1.00 93.19 183 PHE A CA 1
ATOM 1449 C C . PHE A 1 183 ? -6.137 1.599 -13.121 1.00 93.19 183 PHE A C 1
ATOM 1451 O O . PHE A 1 183 ? -6.966 1.860 -12.252 1.00 93.19 183 PHE A O 1
ATOM 1458 N N . GLY A 1 184 ? -6.299 0.579 -13.970 1.00 94.19 184 GLY A N 1
ATOM 1459 C CA . GLY A 1 184 ? -7.442 -0.333 -13.885 1.00 94.19 184 GLY A CA 1
ATOM 1460 C C . GLY A 1 184 ? -7.522 -1.025 -12.521 1.00 94.19 184 GLY A C 1
ATOM 1461 O O . GLY A 1 184 ? -8.579 -1.034 -11.891 1.00 94.19 184 GLY A O 1
ATOM 1462 N N . ALA A 1 185 ? -6.389 -1.526 -12.023 1.00 93.56 185 ALA A N 1
ATOM 1463 C CA . ALA A 1 185 ? -6.289 -2.135 -10.699 1.00 93.56 185 ALA A CA 1
ATOM 1464 C C . ALA A 1 185 ? -6.611 -1.143 -9.563 1.00 93.56 185 ALA A C 1
ATOM 1466 O O . ALA A 1 185 ? -7.326 -1.503 -8.627 1.00 93.56 185 ALA A O 1
ATOM 1467 N N . LEU A 1 186 ? -6.143 0.108 -9.668 1.00 92.50 186 LEU A N 1
ATOM 1468 C CA . LEU A 1 186 ? -6.452 1.180 -8.716 1.00 92.50 186 LEU A CA 1
ATOM 1469 C C . LEU A 1 186 ? -7.956 1.491 -8.678 1.00 92.50 186 LEU A C 1
ATOM 1471 O O . LEU A 1 186 ? -8.535 1.621 -7.602 1.00 92.50 186 LEU A O 1
ATOM 1475 N N . ILE A 1 187 ? -8.603 1.603 -9.841 1.00 93.56 187 ILE A N 1
ATOM 1476 C CA . ILE A 1 187 ? -10.043 1.883 -9.924 1.00 93.56 187 ILE A CA 1
ATOM 1477 C C . ILE A 1 187 ? -10.833 0.748 -9.268 1.00 93.56 187 ILE A C 1
ATOM 1479 O O . ILE A 1 187 ? -11.713 1.008 -8.450 1.00 93.56 187 ILE A O 1
ATOM 1483 N N . VAL A 1 188 ? -10.497 -0.507 -9.579 1.00 94.19 188 VAL A N 1
ATOM 1484 C CA . VAL A 1 188 ? -11.173 -1.676 -8.997 1.00 94.19 188 VAL A CA 1
ATOM 1485 C C . VAL A 1 188 ? -11.010 -1.715 -7.475 1.00 94.19 188 VAL A C 1
ATOM 1487 O O . VAL A 1 188 ? -11.996 -1.946 -6.773 1.00 94.19 188 VAL A O 1
ATOM 1490 N N . SER A 1 189 ? -9.811 -1.447 -6.944 1.00 92.12 189 SER A N 1
ATOM 1491 C CA . SER A 1 189 ? -9.612 -1.411 -5.490 1.00 92.12 189 SER A CA 1
ATOM 1492 C C . SER A 1 189 ? -10.384 -0.274 -4.821 1.00 92.12 189 SER A C 1
ATOM 1494 O O . SER A 1 189 ? -11.012 -0.490 -3.787 1.00 92.12 189 SER A O 1
ATOM 1496 N N . HIS A 1 190 ? -10.425 0.914 -5.425 1.00 90.44 190 HIS A N 1
ATOM 1497 C CA . HIS A 1 190 ? -11.161 2.053 -4.869 1.00 90.44 190 HIS A CA 1
ATOM 1498 C C . HIS A 1 190 ? -12.675 1.844 -4.912 1.00 90.44 190 HIS A C 1
ATOM 1500 O O . HIS A 1 190 ? -13.361 2.190 -3.949 1.00 90.44 190 HIS A O 1
ATOM 1506 N N . LEU A 1 191 ? -13.199 1.223 -5.974 1.00 92.50 191 LEU A N 1
ATOM 1507 C CA . LEU A 1 191 ? -14.603 0.813 -6.039 1.00 92.50 191 LEU A CA 1
ATOM 1508 C C . LEU A 1 191 ? -14.939 -0.186 -4.928 1.00 92.50 191 LEU A C 1
ATOM 1510 O O . LEU A 1 191 ? -15.963 -0.034 -4.264 1.00 92.50 191 LEU A O 1
ATOM 1514 N N . TYR A 1 192 ? -14.066 -1.166 -4.679 1.00 91.56 192 TYR A N 1
ATOM 1515 C CA . TYR A 1 192 ? -14.239 -2.110 -3.574 1.00 91.56 192 TYR A CA 1
ATOM 1516 C C . TYR A 1 192 ? -14.284 -1.396 -2.214 1.00 91.56 192 TYR A C 1
ATOM 1518 O O . TYR A 1 192 ? -15.219 -1.611 -1.440 1.00 91.56 192 TYR A O 1
ATOM 1526 N N . ILE A 1 193 ? -13.324 -0.506 -1.941 1.00 89.50 193 ILE A N 1
ATOM 1527 C CA . ILE A 1 193 ? -13.260 0.256 -0.682 1.00 89.50 193 ILE A CA 1
ATOM 1528 C C . ILE A 1 193 ? -14.507 1.127 -0.513 1.00 89.50 193 ILE A C 1
ATOM 1530 O O . ILE A 1 193 ? -15.057 1.193 0.586 1.00 89.50 193 ILE A O 1
ATOM 1534 N N . TYR A 1 194 ? -14.967 1.769 -1.589 1.00 88.44 194 TYR A N 1
ATOM 1535 C CA . TYR A 1 194 ? -16.175 2.588 -1.582 1.00 88.44 194 TYR A CA 1
ATOM 1536 C C . TYR A 1 194 ? -17.419 1.758 -1.244 1.00 88.44 194 TYR A C 1
ATOM 1538 O O . TYR A 1 194 ? -18.173 2.123 -0.342 1.00 88.44 194 TYR A O 1
ATOM 1546 N N . CYS A 1 195 ? -17.610 0.611 -1.903 1.00 89.06 195 CYS A N 1
ATOM 1547 C CA . CYS A 1 195 ? -18.715 -0.300 -1.605 1.00 89.06 195 CYS A CA 1
ATOM 1548 C C . CYS A 1 195 ? -18.667 -0.793 -0.151 1.00 89.06 195 CYS A C 1
ATOM 1550 O O . CYS A 1 195 ? -19.686 -0.779 0.539 1.00 89.0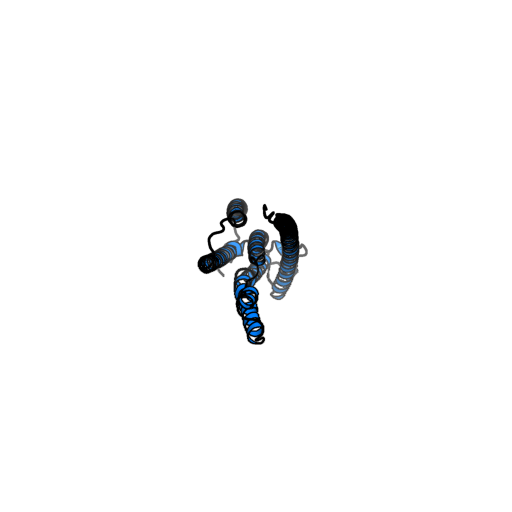6 195 CYS A O 1
ATOM 1552 N N . PHE A 1 196 ? -17.486 -1.179 0.338 1.00 85.81 196 PHE A N 1
ATOM 1553 C CA . PHE A 1 196 ? -17.304 -1.610 1.724 1.00 85.81 196 PHE A CA 1
ATOM 1554 C C . PHE A 1 196 ? -17.675 -0.498 2.719 1.00 85.81 196 PHE A C 1
ATOM 1556 O O . PHE A 1 196 ? -18.417 -0.740 3.674 1.00 85.81 196 PHE A O 1
ATOM 1563 N N . ASP A 1 197 ? -17.238 0.736 2.467 1.00 84.44 197 ASP A N 1
ATOM 1564 C CA . ASP A 1 197 ? -17.555 1.885 3.319 1.00 84.44 197 ASP A CA 1
ATOM 1565 C C . ASP A 1 197 ? -19.063 2.165 3.386 1.00 84.44 197 ASP A C 1
ATOM 1567 O O . ASP A 1 197 ? -19.612 2.349 4.474 1.00 84.44 197 ASP A O 1
ATOM 1571 N N . GLN A 1 198 ? -19.754 2.088 2.244 1.00 83.50 198 GLN A N 1
ATOM 1572 C CA . GLN A 1 198 ? -21.210 2.246 2.167 1.00 83.50 198 GLN A CA 1
ATOM 1573 C C . GLN A 1 198 ? -21.953 1.174 2.977 1.00 83.50 198 GLN A C 1
ATOM 1575 O O . GLN A 1 198 ? -22.881 1.494 3.724 1.00 83.50 198 GLN A O 1
ATOM 1580 N N . THR A 1 199 ? -21.522 -0.092 2.901 1.00 84.81 199 THR A N 1
ATOM 1581 C CA . THR A 1 199 ? -22.142 -1.167 3.701 1.00 84.81 199 THR A CA 1
ATOM 1582 C C . THR A 1 199 ? -21.969 -0.949 5.205 1.00 84.81 199 THR A C 1
ATOM 1584 O O . THR A 1 199 ? -22.904 -1.174 5.980 1.00 84.81 199 THR A O 1
ATOM 1587 N N . LYS A 1 200 ? -20.808 -0.438 5.632 1.00 76.25 200 LYS A N 1
ATOM 1588 C CA . LYS A 1 200 ? -20.529 -0.143 7.042 1.00 76.25 200 LYS A CA 1
ATOM 1589 C C . LYS A 1 200 ? -21.318 1.069 7.540 1.00 76.25 200 LYS A C 1
ATOM 1591 O O . LYS A 1 200 ? -21.875 1.020 8.639 1.00 76.25 200 LYS A O 1
ATOM 1596 N N . ALA A 1 201 ? -21.403 2.131 6.739 1.00 73.62 201 ALA A N 1
ATOM 1597 C CA . ALA A 1 201 ? -22.181 3.324 7.064 1.00 73.62 201 ALA A CA 1
ATOM 1598 C C . ALA A 1 201 ? -23.672 2.991 7.247 1.00 73.62 201 ALA A C 1
ATOM 1600 O O . ALA A 1 201 ? -24.261 3.372 8.263 1.00 73.62 201 ALA A O 1
ATOM 1601 N N . GLY A 1 202 ? -24.247 2.196 6.336 1.00 70.38 202 GLY A N 1
ATOM 1602 C CA . GLY A 1 202 ? -25.633 1.729 6.437 1.00 70.38 202 GLY A CA 1
ATOM 1603 C C . GLY A 1 202 ? -25.894 0.854 7.670 1.00 70.38 202 GLY A C 1
ATOM 1604 O O . GLY A 1 202 ? -26.930 0.994 8.316 1.00 70.38 202 GLY A O 1
ATOM 1605 N N . SER A 1 203 ? -24.935 0.005 8.062 1.00 68.25 203 SER A N 1
ATOM 1606 C CA . SER A 1 203 ? -25.060 -0.823 9.271 1.00 68.25 203 SER A CA 1
ATOM 1607 C C . SER A 1 203 ? -24.970 -0.018 10.575 1.00 68.25 203 SER A C 1
ATOM 1609 O O . SER A 1 203 ? -25.583 -0.406 11.568 1.00 68.25 203 SER A O 1
ATOM 1611 N N . SER A 1 204 ? -24.200 1.074 10.604 1.00 62.19 204 SER A N 1
ATOM 1612 C CA . SER A 1 204 ? -23.977 1.874 11.820 1.00 62.19 204 SER A CA 1
ATOM 1613 C C . SER A 1 204 ? -25.138 2.840 12.112 1.00 62.19 204 SER A C 1
ATOM 1615 O O . SER A 1 204 ? -25.436 3.142 13.269 1.00 62.19 204 SER A O 1
ATOM 1617 N N . GLN A 1 205 ? -25.848 3.287 11.069 1.00 54.03 205 GLN A N 1
ATOM 1618 C CA . GLN A 1 205 ? -26.971 4.228 11.184 1.00 54.03 205 GLN A CA 1
ATOM 1619 C C . GLN A 1 205 ? -28.206 3.663 11.904 1.00 54.03 205 GLN A C 1
ATOM 1621 O O . GLN A 1 205 ? -29.014 4.436 12.410 1.00 54.03 205 GLN A O 1
ATOM 1626 N N . TYR A 1 206 ? -28.343 2.340 12.015 1.00 54.00 206 TYR A N 1
ATOM 1627 C CA . TYR A 1 206 ? -29.508 1.723 12.655 1.00 54.00 206 TYR A CA 1
ATOM 1628 C C . TYR A 1 206 ? -29.537 1.837 14.190 1.00 54.00 206 TYR A C 1
ATOM 1630 O O . TYR A 1 206 ? -30.553 1.490 14.785 1.00 54.00 206 TYR A O 1
ATOM 1638 N N . ASN A 1 207 ? -28.470 2.327 14.843 1.00 52.88 207 ASN A N 1
ATOM 1639 C CA . ASN A 1 207 ? -28.357 2.272 16.310 1.00 52.88 207 ASN A CA 1
ATOM 1640 C C . ASN A 1 207 ? -27.962 3.579 17.022 1.00 52.88 207 ASN A C 1
ATOM 1642 O O . ASN A 1 207 ? -27.772 3.559 18.238 1.00 52.88 207 ASN A O 1
ATOM 1646 N N . LYS A 1 208 ? -27.840 4.723 16.330 1.00 47.91 208 LYS A N 1
ATOM 1647 C CA . LYS A 1 208 ? -27.570 6.012 16.999 1.00 47.91 208 LYS A CA 1
ATOM 1648 C C . LYS A 1 208 ? -28.472 7.142 16.486 1.00 47.91 208 LYS A C 1
ATOM 1650 O O . LYS A 1 208 ? -28.513 7.369 15.278 1.00 47.91 208 LYS A O 1
ATOM 1655 N N . PRO A 1 209 ? -29.159 7.886 17.376 1.00 47.94 209 PRO A N 1
ATOM 1656 C CA . PRO A 1 209 ? -29.874 9.093 16.987 1.00 47.94 209 PRO A CA 1
ATOM 1657 C C . PRO A 1 209 ? -28.888 10.131 16.431 1.00 47.94 209 PRO A C 1
ATOM 1659 O O . PRO A 1 209 ? -27.851 10.411 17.028 1.00 47.94 209 PRO A O 1
ATOM 1662 N N . LEU A 1 210 ? -29.236 10.654 15.254 1.00 48.31 210 LEU A N 1
ATOM 1663 C CA . LEU A 1 210 ? -28.526 11.645 14.444 1.00 48.31 210 LEU A CA 1
ATOM 1664 C C . LEU A 1 210 ? -27.794 12.725 15.260 1.00 48.31 210 LEU A C 1
ATOM 1666 O O . LEU A 1 210 ? -28.393 13.703 15.701 1.00 48.31 210 LEU A O 1
ATOM 1670 N N . THR A 1 211 ? -26.469 12.621 15.343 1.00 48.22 211 THR A N 1
ATOM 1671 C CA . THR A 1 211 ? -25.599 13.786 15.540 1.00 48.22 211 THR A CA 1
ATOM 1672 C C . THR A 1 211 ? -24.737 13.963 14.297 1.00 48.22 211 THR A C 1
ATOM 1674 O O . THR A 1 211 ? -23.744 13.273 14.083 1.00 48.22 211 THR A O 1
ATOM 1677 N N . HIS A 1 212 ? -25.213 14.875 13.462 1.00 49.28 212 HIS A N 1
ATOM 1678 C CA . HIS A 1 212 ? -24.715 15.323 12.171 1.00 49.28 212 HIS A CA 1
ATOM 1679 C C . HIS A 1 212 ? -23.504 16.252 12.364 1.00 49.28 212 HIS A C 1
ATOM 1681 O O . HIS A 1 212 ? -23.700 17.385 12.796 1.00 49.28 212 HIS A O 1
ATOM 1687 N N . ASN A 1 213 ? -22.262 15.814 12.092 1.00 47.25 213 ASN A N 1
ATOM 1688 C CA . ASN A 1 213 ? -21.139 16.757 11.889 1.00 47.25 213 ASN A CA 1
ATOM 1689 C C . ASN A 1 213 ? -19.872 16.187 11.200 1.00 47.25 213 ASN A C 1
ATOM 1691 O O . ASN A 1 213 ? -18.766 16.670 11.447 1.00 47.25 213 ASN A O 1
ATOM 1695 N N . SER A 1 214 ? -19.996 15.163 10.350 1.00 48.91 214 SER A N 1
ATOM 1696 C CA . SER A 1 214 ? -18.841 14.452 9.758 1.00 48.91 214 SER A CA 1
ATOM 1697 C C . SER A 1 214 ? -18.535 14.830 8.298 1.00 48.91 214 SER A C 1
ATOM 1699 O O . SER A 1 214 ? -17.762 14.139 7.640 1.00 48.91 214 SER A O 1
ATOM 1701 N N . ASP A 1 215 ? -19.113 15.912 7.772 1.00 51.25 215 ASP A N 1
ATOM 1702 C CA . ASP A 1 215 ? -19.067 16.216 6.329 1.00 51.25 215 ASP A CA 1
ATOM 1703 C C . ASP A 1 215 ? -17.721 16.802 5.856 1.00 51.25 215 ASP A C 1
ATOM 1705 O O . ASP A 1 215 ? -17.391 16.767 4.672 1.00 51.25 215 ASP A O 1
ATOM 1709 N N . GLY A 1 216 ? -16.892 17.313 6.771 1.00 49.72 216 GLY A N 1
ATOM 1710 C CA . GLY A 1 216 ? -15.666 18.032 6.405 1.00 49.72 216 GLY A CA 1
ATOM 1711 C C . GLY A 1 216 ? -14.492 17.151 5.962 1.00 49.72 216 GLY A C 1
ATOM 1712 O O . GLY A 1 216 ? -13.627 17.618 5.226 1.00 49.72 216 GLY A O 1
ATOM 1713 N N . THR A 1 217 ? -14.414 15.893 6.406 1.00 48.88 217 THR A N 1
ATOM 1714 C CA . THR A 1 217 ? -13.208 15.062 6.198 1.00 48.88 217 THR A CA 1
ATOM 1715 C C . THR A 1 217 ? -13.302 14.174 4.955 1.00 48.88 217 THR A C 1
ATOM 1717 O O . THR A 1 217 ? -12.285 13.923 4.309 1.00 48.88 217 THR A O 1
ATOM 1720 N N . ASN A 1 218 ? -14.513 13.777 4.552 1.00 49.19 218 ASN A N 1
ATOM 1721 C CA . ASN A 1 218 ? -14.725 12.952 3.358 1.00 49.19 218 ASN A CA 1
ATOM 1722 C C . ASN A 1 218 ? -14.507 13.729 2.046 1.00 49.19 218 ASN A C 1
ATOM 1724 O O . ASN A 1 218 ? -14.029 13.154 1.067 1.00 49.19 218 ASN A O 1
ATOM 1728 N N . ASN A 1 219 ? -14.751 15.045 2.033 1.00 51.28 219 ASN A N 1
ATOM 1729 C CA . ASN A 1 219 ? -14.544 15.870 0.836 1.00 51.28 219 ASN A CA 1
ATOM 1730 C C . ASN A 1 219 ? -13.064 16.060 0.471 1.00 51.28 219 ASN A C 1
ATOM 1732 O O . ASN A 1 219 ? -12.740 16.168 -0.708 1.00 51.28 219 ASN A O 1
ATOM 1736 N N . SER A 1 220 ? -12.146 16.052 1.440 1.00 47.94 220 SER A N 1
ATOM 1737 C CA . SER A 1 220 ? -10.723 16.303 1.165 1.00 47.94 220 SER A CA 1
ATOM 1738 C C . SER A 1 220 ? -10.055 15.173 0.372 1.00 47.94 220 SER A C 1
ATOM 1740 O O . SER A 1 220 ? -9.221 15.444 -0.487 1.00 47.94 220 SER A O 1
ATOM 1742 N N . CYS A 1 221 ? -10.441 13.912 0.608 1.00 48.97 221 CYS A N 1
ATOM 1743 C CA . CYS A 1 221 ? -9.926 12.779 -0.174 1.00 48.97 221 CYS A CA 1
ATOM 1744 C C . CYS A 1 221 ? -10.546 12.722 -1.577 1.00 48.97 221 CYS A C 1
ATOM 1746 O O . CYS A 1 221 ? -9.845 12.451 -2.549 1.00 48.97 221 CYS A O 1
ATOM 1748 N N . LEU A 1 222 ? -11.839 13.042 -1.696 1.00 53.75 222 LEU A N 1
ATOM 1749 C CA . LEU A 1 222 ? -12.532 13.110 -2.985 1.00 53.75 222 LEU A CA 1
ATOM 1750 C C . LEU A 1 222 ? -12.062 14.278 -3.859 1.00 53.75 222 LEU A C 1
ATOM 1752 O O . LEU A 1 222 ? -12.112 14.149 -5.074 1.00 53.75 222 LEU A O 1
ATOM 1756 N N . LEU A 1 223 ? -11.575 15.381 -3.278 1.00 54.66 223 LEU A N 1
ATOM 1757 C CA . LEU A 1 223 ? -11.032 16.530 -4.019 1.00 54.66 223 LEU A CA 1
ATOM 1758 C C . LEU A 1 223 ? -9.604 16.309 -4.543 1.00 54.66 223 LEU A C 1
ATOM 1760 O O . LEU A 1 223 ? -9.237 16.889 -5.564 1.00 54.66 223 LEU A O 1
ATOM 1764 N N . LEU A 1 224 ? -8.806 15.451 -3.898 1.00 53.06 224 LEU A N 1
ATOM 1765 C CA . LEU A 1 224 ? -7.472 15.091 -4.398 1.00 53.06 224 LEU A CA 1
ATOM 1766 C C . LEU A 1 224 ? -7.541 14.202 -5.651 1.00 53.06 224 LEU A C 1
ATOM 1768 O O . LEU A 1 224 ? -6.659 14.276 -6.506 1.00 53.06 224 LEU A O 1
ATOM 1772 N N . PHE A 1 225 ? -8.609 13.416 -5.798 1.00 49.41 225 PHE A N 1
ATOM 1773 C CA . PHE A 1 225 ? -8.815 12.504 -6.926 1.00 49.41 225 PHE A CA 1
ATOM 1774 C C . PHE A 1 225 ? -8.929 13.218 -8.297 1.00 49.41 225 PHE A C 1
ATOM 1776 O O . PHE A 1 225 ? -8.151 12.893 -9.196 1.00 49.41 225 PHE A O 1
ATOM 1783 N N . PRO A 1 226 ? -9.798 14.237 -8.493 1.00 55.44 226 PRO A N 1
ATOM 1784 C CA . PRO A 1 226 ? -9.872 14.975 -9.751 1.00 55.44 226 PRO A CA 1
ATOM 1785 C C . PRO A 1 226 ? -8.622 15.822 -10.009 1.00 55.44 226 PRO A C 1
ATOM 1787 O O . PRO A 1 226 ? -8.256 15.992 -11.167 1.00 55.44 226 PRO A O 1
ATOM 1790 N N . LEU A 1 227 ? -7.924 16.305 -8.973 1.00 51.59 227 LEU A N 1
ATOM 1791 C CA . LEU A 1 227 ? -6.681 17.064 -9.156 1.00 51.59 227 LEU A CA 1
ATOM 1792 C C . LEU A 1 227 ? -5.594 16.200 -9.824 1.00 51.59 227 LEU A C 1
ATOM 1794 O O . LEU A 1 227 ? -4.921 16.654 -10.747 1.00 51.59 227 LEU A O 1
ATOM 1798 N N . PHE A 1 228 ? -5.479 14.930 -9.422 1.00 52.28 228 PHE A N 1
ATOM 1799 C CA . PHE A 1 228 ? -4.568 13.971 -10.053 1.00 52.28 228 PHE A CA 1
ATOM 1800 C C . PHE A 1 228 ? -5.043 13.525 -11.441 1.00 52.28 228 PHE A C 1
ATOM 1802 O O . PHE A 1 228 ? -4.234 13.469 -12.369 1.00 52.28 228 PHE A O 1
ATOM 1809 N N . CYS A 1 229 ? -6.346 13.280 -11.624 1.00 47.62 229 CYS A N 1
ATOM 1810 C CA . CYS A 1 229 ? -6.911 12.959 -12.939 1.00 47.62 229 CYS A CA 1
ATOM 1811 C C . CYS A 1 229 ? -6.798 14.112 -13.951 1.00 47.62 229 CYS A C 1
ATOM 1813 O O . CYS A 1 229 ? -6.834 13.847 -15.148 1.00 47.62 229 CYS A O 1
ATOM 1815 N N . LEU A 1 230 ? -6.650 15.365 -13.503 1.00 50.75 230 LEU A N 1
ATOM 1816 C CA . LEU A 1 230 ? -6.455 16.534 -14.370 1.00 50.75 230 LEU A CA 1
ATOM 1817 C C . LEU A 1 230 ? -4.977 16.842 -14.651 1.00 50.75 230 LEU A C 1
ATOM 1819 O O . LEU A 1 230 ? -4.670 17.344 -15.727 1.00 50.75 230 LEU A O 1
ATOM 1823 N N . LEU A 1 231 ? -4.057 16.514 -13.736 1.00 52.34 231 LEU A N 1
ATOM 1824 C CA . LEU A 1 231 ? -2.614 16.726 -13.936 1.00 52.34 231 LEU A CA 1
ATOM 1825 C C . LEU A 1 231 ? -1.969 15.676 -14.859 1.00 52.34 231 LEU A C 1
ATOM 1827 O O . LEU A 1 231 ? -0.983 15.970 -15.538 1.00 52.34 231 LEU A O 1
ATOM 1831 N N . PHE A 1 232 ? -2.525 14.464 -14.924 1.00 47.09 232 PHE A N 1
ATOM 1832 C CA . PHE A 1 232 ? -1.919 13.346 -15.655 1.00 47.09 232 PHE A CA 1
ATOM 1833 C C . PHE A 1 232 ? -2.134 13.305 -17.179 1.00 47.09 232 PHE A C 1
ATOM 1835 O O . PHE A 1 232 ? -1.171 12.975 -17.882 1.00 47.09 232 PHE A O 1
ATOM 1842 N N . PRO A 1 233 ? -3.306 13.675 -17.738 1.00 53.44 233 PRO A N 1
ATOM 1843 C CA . PRO A 1 233 ? -3.496 13.729 -19.187 1.00 53.44 233 PRO A CA 1
ATOM 1844 C C . PRO A 1 233 ? -2.477 14.654 -19.857 1.00 53.44 233 PRO A C 1
ATOM 1846 O O . PRO A 1 233 ? -1.999 14.350 -20.946 1.00 53.44 233 PRO A O 1
ATOM 1849 N N . SER A 1 234 ? -2.076 15.733 -19.176 1.00 49.41 234 SER A N 1
ATOM 1850 C CA . SER A 1 234 ? -1.084 16.695 -19.665 1.00 49.41 234 SER A CA 1
ATOM 1851 C C . SER A 1 234 ? 0.316 16.099 -19.849 1.00 49.41 234 SER A C 1
ATOM 1853 O O . SER A 1 234 ? 0.986 16.437 -20.821 1.00 49.41 234 SER A O 1
ATOM 1855 N N . CYS A 1 235 ? 0.762 15.187 -18.978 1.00 39.12 235 CYS A N 1
ATOM 1856 C CA . CYS A 1 235 ? 2.085 14.560 -19.105 1.00 39.12 235 CYS A CA 1
ATOM 1857 C C . CYS A 1 235 ? 2.089 13.399 -20.109 1.00 39.12 235 CYS A C 1
ATOM 1859 O O . CYS A 1 235 ? 3.053 13.243 -20.858 1.00 39.12 235 CYS A O 1
ATOM 1861 N N . SER A 1 236 ? 1.010 12.612 -20.180 1.00 45.97 236 SER A N 1
ATOM 1862 C CA . SER A 1 236 ? 0.903 11.521 -21.159 1.00 45.97 236 SER A CA 1
ATOM 1863 C C . SER A 1 236 ? 0.728 12.024 -22.595 1.00 45.97 236 SER A C 1
ATOM 1865 O O . SER A 1 236 ? 1.273 11.403 -23.506 1.00 45.97 236 SER A O 1
ATOM 1867 N N . LEU A 1 237 ? 0.062 13.169 -22.813 1.00 50.28 237 LEU A N 1
ATOM 1868 C CA . LEU A 1 237 ? 0.047 13.819 -24.132 1.00 50.28 237 LEU A CA 1
ATOM 1869 C C . LEU A 1 237 ? 1.446 14.300 -24.549 1.00 50.28 237 LEU A C 1
ATOM 1871 O O . LEU A 1 237 ? 1.775 14.267 -25.729 1.00 50.28 237 LEU A O 1
ATOM 1875 N N . LEU A 1 238 ? 2.273 14.723 -23.588 1.00 46.53 238 LEU A N 1
ATOM 1876 C CA . LEU A 1 238 ? 3.624 15.216 -23.860 1.00 46.53 238 LEU A CA 1
ATOM 1877 C C . LEU A 1 238 ? 4.588 14.082 -2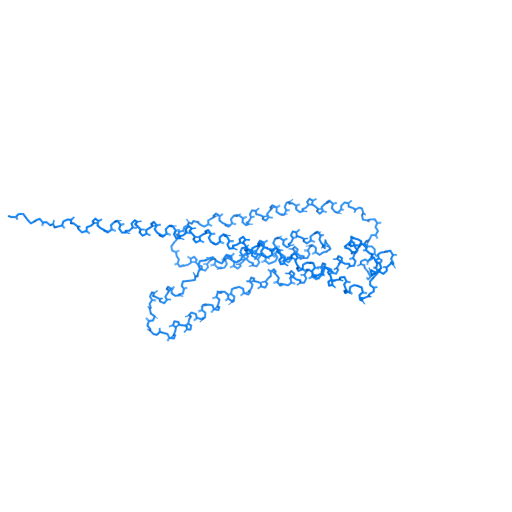4.248 1.00 46.53 238 LEU A C 1
ATOM 1879 O O . LEU A 1 238 ? 5.428 14.265 -25.122 1.00 46.53 238 LEU A O 1
ATOM 1883 N N . VAL A 1 239 ? 4.442 12.900 -23.637 1.00 46.09 239 VAL A N 1
ATOM 1884 C CA . VAL A 1 239 ? 5.255 11.711 -23.962 1.00 46.09 239 VAL A CA 1
ATOM 1885 C C . VAL A 1 239 ? 4.745 11.000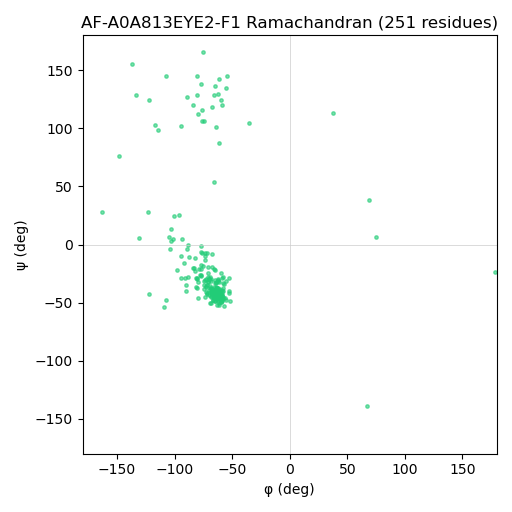 -25.224 1.00 46.09 239 VAL A C 1
ATOM 1887 O O . VAL A 1 239 ? 5.546 10.485 -25.998 1.00 46.09 239 VAL A O 1
ATOM 1890 N N . GLY A 1 240 ? 3.433 11.021 -25.484 1.00 44.12 240 GLY A N 1
ATOM 1891 C CA . GLY A 1 240 ? 2.824 10.442 -26.691 1.00 44.12 240 GLY A CA 1
ATOM 1892 C C . GLY A 1 240 ? 3.056 11.230 -27.987 1.00 44.12 240 GLY A C 1
ATOM 1893 O O . GLY A 1 240 ? 2.761 10.720 -29.062 1.00 44.12 240 GLY A O 1
ATOM 1894 N N . LEU A 1 241 ? 3.592 12.454 -27.912 1.00 48.22 241 LEU A N 1
ATOM 1895 C CA . LEU A 1 241 ? 3.992 13.244 -29.085 1.00 48.22 241 LEU A CA 1
ATOM 1896 C C . LEU A 1 241 ? 5.439 12.979 -29.534 1.00 48.22 241 LEU A C 1
ATOM 1898 O O . LEU A 1 241 ? 5.879 13.557 -30.530 1.00 48.22 241 LEU A O 1
ATOM 1902 N N . ALA A 1 242 ? 6.180 12.099 -28.850 1.00 44.47 242 ALA A N 1
ATOM 1903 C CA . ALA A 1 242 ? 7.440 11.591 -29.379 1.00 44.47 242 ALA A CA 1
ATOM 1904 C C . ALA A 1 242 ? 7.132 10.708 -30.610 1.00 44.47 242 ALA A C 1
ATOM 1906 O O . ALA A 1 242 ? 6.407 9.721 -30.477 1.00 44.47 242 ALA A O 1
ATOM 1907 N N . PRO A 1 243 ? 7.620 11.055 -31.816 1.00 49.75 243 PRO A N 1
ATOM 1908 C CA . PRO A 1 243 ? 7.186 10.420 -33.057 1.00 49.75 243 PRO A CA 1
ATOM 1909 C C . PRO A 1 243 ? 7.451 8.905 -33.046 1.00 49.75 243 PRO A C 1
ATOM 1911 O O . PRO A 1 243 ? 8.597 8.464 -32.950 1.00 49.75 243 PRO A O 1
ATOM 1914 N N . GLU A 1 244 ? 6.371 8.122 -33.177 1.00 49.94 244 GLU A N 1
ATOM 1915 C CA . GLU A 1 244 ? 6.289 6.650 -33.258 1.00 49.94 244 GLU A CA 1
ATOM 1916 C C . GLU A 1 244 ? 6.947 6.070 -34.527 1.00 49.94 244 GLU A C 1
ATOM 1918 O O . GLU A 1 244 ? 6.357 5.331 -35.316 1.00 49.94 244 GLU A O 1
ATOM 1923 N N . GLY A 1 245 ? 8.203 6.415 -34.768 1.00 46.91 245 GLY A N 1
ATOM 1924 C CA . GLY A 1 245 ? 8.874 6.129 -36.024 1.00 46.91 245 GLY A CA 1
ATOM 1925 C C . GLY A 1 245 ? 9.801 4.921 -36.019 1.00 46.91 245 GLY A C 1
ATOM 1926 O O . GLY A 1 245 ? 10.749 4.970 -36.788 1.00 46.91 245 GLY A O 1
ATOM 1927 N N . SER A 1 246 ? 9.657 3.897 -35.157 1.00 48.41 246 SER A N 1
ATOM 1928 C CA . SER A 1 246 ? 10.410 2.618 -35.330 1.00 48.41 246 SER A CA 1
ATOM 1929 C C . SER A 1 246 ? 10.204 1.518 -34.275 1.00 48.41 246 SER A C 1
ATOM 1931 O O . SER A 1 246 ? 10.417 0.349 -34.597 1.00 48.41 246 SER A O 1
ATOM 1933 N N . ALA A 1 247 ? 9.793 1.818 -33.040 1.00 46.78 247 ALA A N 1
ATOM 1934 C CA . ALA A 1 247 ? 9.916 0.836 -31.949 1.00 46.78 247 ALA A CA 1
ATOM 1935 C C . ALA A 1 247 ? 8.778 -0.207 -31.845 1.00 46.78 247 ALA A C 1
ATOM 1937 O O . ALA A 1 247 ? 8.982 -1.278 -31.274 1.00 46.78 247 ALA A O 1
ATOM 1938 N N . LEU A 1 248 ? 7.594 0.037 -32.425 1.00 43.59 248 LEU A N 1
ATOM 1939 C CA . LEU A 1 248 ? 6.438 -0.863 -32.251 1.00 43.59 248 LEU A CA 1
ATOM 1940 C C . LEU A 1 248 ? 6.498 -2.169 -33.067 1.00 43.59 248 LEU A C 1
ATOM 1942 O O . LEU A 1 248 ? 5.676 -3.061 -32.861 1.00 43.59 248 LEU A O 1
ATOM 1946 N N . ARG A 1 249 ? 7.476 -2.335 -33.969 1.00 41.75 249 ARG A N 1
ATOM 1947 C CA . ARG A 1 249 ? 7.565 -3.526 -34.837 1.00 41.75 249 ARG A CA 1
ATOM 1948 C C . ARG A 1 249 ? 8.104 -4.782 -34.121 1.00 41.75 249 ARG A C 1
ATOM 1950 O O . ARG A 1 249 ? 8.058 -5.864 -34.696 1.00 41.75 249 ARG A O 1
ATOM 1957 N N . TRP A 1 250 ? 8.553 -4.662 -32.868 1.00 42.47 250 TRP A N 1
ATOM 1958 C CA . TRP A 1 250 ? 9.101 -5.772 -32.068 1.00 42.47 250 TRP A CA 1
ATOM 1959 C C . TRP A 1 250 ? 8.150 -6.340 -31.005 1.00 42.47 250 TRP A C 1
ATOM 1961 O O . TRP A 1 250 ? 8.533 -7.243 -30.270 1.00 42.47 250 TRP A O 1
ATOM 1971 N N . LEU A 1 251 ? 6.908 -5.852 -30.911 1.00 39.25 251 LEU A N 1
ATOM 1972 C CA . LEU A 1 251 ? 5.973 -6.258 -29.850 1.00 39.25 251 LEU A CA 1
ATOM 1973 C C . LEU A 1 251 ? 5.030 -7.422 -30.229 1.00 39.25 251 LEU A C 1
ATOM 1975 O O . LEU A 1 251 ? 4.175 -7.785 -29.428 1.00 39.25 251 LEU A O 1
ATOM 1979 N N . VAL A 1 252 ? 5.191 -8.023 -31.419 1.00 36.91 252 VAL A 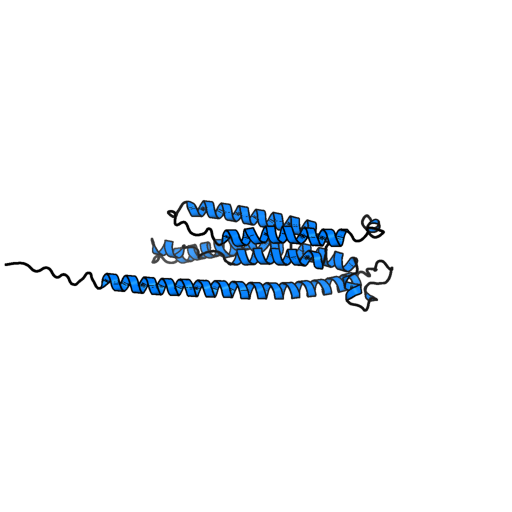N 1
ATOM 1980 C CA . VAL A 1 252 ? 4.362 -9.147 -31.926 1.00 36.91 252 VAL A CA 1
ATOM 1981 C C . VAL A 1 252 ? 5.211 -10.384 -32.292 1.00 36.91 252 VAL A C 1
ATOM 1983 O O . VAL A 1 252 ? 4.839 -11.178 -33.153 1.00 36.91 252 VAL A O 1
ATOM 1986 N N . ARG A 1 253 ? 6.365 -10.587 -31.650 1.00 35.56 253 ARG A N 1
ATOM 1987 C CA . ARG A 1 253 ? 7.068 -11.882 -31.661 1.00 35.56 253 ARG A CA 1
ATOM 1988 C C . ARG A 1 253 ? 7.514 -12.270 -30.264 1.00 35.56 253 ARG A C 1
ATOM 1990 O O . ARG A 1 253 ? 7.947 -11.363 -29.521 1.00 35.56 253 ARG A O 1
#

Solvent-accessible surface area (backbone atoms only — not comparable to full-atom values): 14928 Å² total; per-residue (Å²): 135,88,84,82,76,87,85,75,76,70,71,65,58,60,60,54,54,54,53,53,51,53,53,50,52,53,50,54,53,53,51,52,52,51,54,51,52,49,51,52,55,50,50,52,52,52,53,55,50,49,54,51,51,53,52,51,43,49,54,51,36,47,55,54,41,44,74,70,64,40,62,44,98,86,70,45,54,54,77,74,62,86,50,69,66,62,53,61,69,30,64,70,45,26,55,45,36,28,53,52,50,45,53,51,42,51,56,54,63,59,40,41,54,74,56,46,41,56,51,59,69,46,47,44,52,51,52,52,46,52,52,56,47,70,72,34,90,86,55,58,66,70,63,42,53,60,69,63,58,73,77,84,72,76,65,60,62,57,53,52,54,51,48,53,52,53,51,60,68,50,40,62,81,64,18,57,92,42,44,69,61,52,51,52,53,50,52,54,32,51,51,50,52,50,54,52,51,52,57,51,54,61,63,56,59,80,78,55,86,89,80,89,82,74,72,76,66,64,51,58,63,61,55,51,52,57,54,52,65,62,57,47,60,62,54,53,56,62,60,69,65,56,79,89,79,70,77,77,82,66,77,86,117

Mean predicted aligned error: 10.41 Å